Protein AF-A0A934AK91-F1 (afdb_monomer_lite)

Radius of gyration: 21.94 Å; chains: 1; bounding box: 60×37×59 Å

Structure (mmCIF, N/CA/C/O backbone):
data_AF-A0A934AK91-F1
#
_entry.id   AF-A0A934AK91-F1
#
loop_
_atom_site.group_PDB
_atom_site.id
_atom_site.type_symbol
_atom_site.label_atom_id
_atom_site.label_alt_id
_atom_site.label_comp_id
_atom_site.label_asym_id
_atom_site.label_entity_id
_atom_site.label_seq_id
_atom_site.pdbx_PDB_ins_code
_atom_site.Cartn_x
_atom_site.Cartn_y
_atom_site.Cartn_z
_atom_site.occupancy
_atom_site.B_iso_or_equiv
_atom_site.auth_seq_id
_atom_site.auth_comp_id
_atom_site.auth_asym_id
_atom_site.auth_atom_id
_atom_site.pdbx_PDB_model_num
ATOM 1 N N . MET A 1 1 ? -34.569 14.767 15.301 1.00 52.66 1 MET A N 1
ATOM 2 C CA . MET A 1 1 ? -34.018 13.511 14.739 1.00 52.66 1 MET A CA 1
ATOM 3 C C . MET A 1 1 ? -32.499 13.582 14.550 1.00 52.66 1 MET A C 1
ATOM 5 O O . MET A 1 1 ? -31.810 12.737 15.107 1.00 52.66 1 MET A O 1
ATOM 9 N N . LEU A 1 2 ? -31.955 14.615 13.887 1.00 58.97 2 LEU A N 1
ATOM 10 C CA . LEU A 1 2 ? -30.500 14.801 13.710 1.00 58.97 2 LEU A CA 1
ATOM 11 C C . LEU A 1 2 ? -29.712 14.948 15.034 1.00 58.97 2 LEU A C 1
ATOM 13 O O . LEU A 1 2 ? -28.610 14.424 15.155 1.00 58.97 2 LEU A O 1
ATOM 17 N N . SER A 1 3 ? -30.279 15.614 16.051 1.00 66.00 3 SER A N 1
ATOM 18 C CA . SER A 1 3 ? -29.624 15.768 17.364 1.00 66.00 3 SER A CA 1
ATOM 19 C C . SER A 1 3 ? -29.562 14.469 18.175 1.00 66.00 3 SER A C 1
ATOM 21 O O . SER A 1 3 ? -28.606 14.263 18.913 1.00 66.00 3 SER A O 1
ATOM 23 N N . VAL A 1 4 ? -30.543 13.574 18.005 1.00 69.38 4 VAL A N 1
ATOM 24 C CA . VAL A 1 4 ? -30.586 12.267 18.682 1.00 69.38 4 VAL A CA 1
ATOM 25 C C . VAL A 1 4 ? -29.489 11.359 18.133 1.00 69.38 4 VAL A C 1
ATOM 27 O O . VAL A 1 4 ? -28.722 10.812 18.910 1.00 69.38 4 VAL A O 1
ATOM 30 N N . HIS A 1 5 ? -29.333 11.293 16.807 1.00 74.56 5 HIS A N 1
ATOM 31 C CA . HIS A 1 5 ? -28.277 10.498 16.171 1.00 74.56 5 HIS A CA 1
ATOM 32 C C . HIS A 1 5 ? -26.877 11.027 16.512 1.00 74.56 5 HIS A C 1
ATOM 34 O O . HIS A 1 5 ? -25.992 10.241 16.830 1.00 74.56 5 HIS A O 1
ATOM 40 N N . LYS A 1 6 ? -26.684 12.355 16.543 1.00 77.62 6 LYS A N 1
ATOM 41 C CA . LYS A 1 6 ? -25.424 12.961 17.009 1.00 77.62 6 LYS A CA 1
ATOM 42 C C . LYS A 1 6 ? -25.107 12.603 18.462 1.00 77.62 6 LYS A C 1
ATOM 44 O O . LYS A 1 6 ? -23.959 12.311 18.768 1.00 77.62 6 LYS A O 1
ATOM 49 N N . LYS A 1 7 ? -26.113 12.603 19.344 1.00 83.81 7 LYS A N 1
ATOM 50 C CA . LYS A 1 7 ? -25.943 12.213 20.749 1.00 83.81 7 LYS A CA 1
ATOM 51 C C . LYS A 1 7 ? -25.606 10.727 20.885 1.00 83.81 7 LYS A C 1
ATOM 53 O O . LYS A 1 7 ? -24.720 10.390 21.658 1.00 83.81 7 LYS A O 1
ATOM 58 N N . THR A 1 8 ? -26.262 9.860 20.114 1.00 84.94 8 THR A N 1
ATOM 59 C CA . THR A 1 8 ? -25.948 8.424 20.082 1.00 84.94 8 THR A CA 1
ATOM 60 C C . THR A 1 8 ? -24.510 8.182 19.639 1.00 84.94 8 THR A C 1
ATOM 62 O O . THR A 1 8 ? -23.782 7.501 20.351 1.00 84.94 8 THR A O 1
ATOM 65 N N . LEU A 1 9 ? -24.083 8.789 18.526 1.00 85.75 9 LEU A N 1
ATOM 66 C CA . LEU A 1 9 ? -22.705 8.683 18.041 1.00 85.75 9 LEU A CA 1
ATOM 67 C C . LEU A 1 9 ? -21.708 9.179 19.092 1.00 85.75 9 LEU A C 1
ATOM 69 O O . LEU A 1 9 ? -20.766 8.470 19.425 1.00 85.75 9 LEU A O 1
ATOM 73 N N . HIS A 1 10 ? -21.973 10.341 19.690 1.00 87.62 10 HIS A N 1
ATOM 74 C CA . HIS A 1 10 ? -21.108 10.901 20.722 1.00 87.62 10 HIS A CA 1
ATOM 75 C C . HIS A 1 10 ? -20.976 9.979 21.944 1.00 87.62 10 HIS A C 1
ATOM 77 O O . HIS A 1 10 ? -19.878 9.815 22.472 1.00 87.62 10 HIS A O 1
ATOM 83 N N . ASN A 1 11 ? -22.072 9.343 22.369 1.00 89.31 11 ASN A N 1
ATOM 84 C CA . ASN A 1 11 ? -22.061 8.401 23.487 1.00 89.31 11 ASN A CA 1
ATOM 85 C C . ASN A 1 11 ? -21.200 7.167 23.188 1.00 89.31 11 ASN A C 1
ATOM 87 O O . ASN A 1 11 ? -20.444 6.743 24.060 1.00 89.31 11 ASN A O 1
ATOM 91 N N . ILE A 1 12 ? -21.264 6.639 21.961 1.00 90.94 12 ILE A N 1
ATOM 92 C CA . ILE A 1 12 ? -20.423 5.513 21.522 1.00 90.94 12 ILE A CA 1
ATOM 93 C C . ILE A 1 12 ? -19.007 5.945 21.113 1.00 90.94 12 ILE A C 1
ATOM 95 O O . ILE A 1 12 ? -18.260 5.139 20.581 1.00 90.94 12 ILE A O 1
ATOM 99 N N . GLY A 1 13 ? -18.620 7.205 21.330 1.00 89.88 13 GLY A N 1
ATOM 100 C CA . GLY A 1 13 ? -17.266 7.682 21.042 1.00 89.88 13 GLY A CA 1
ATOM 101 C C . GLY A 1 13 ? -16.977 8.002 19.575 1.00 89.88 13 GLY A C 1
ATOM 102 O O . GLY A 1 13 ? -15.805 8.061 19.193 1.00 89.88 13 GLY A O 1
ATOM 103 N N . LEU A 1 14 ? -18.017 8.253 18.772 1.00 90.50 14 LEU A N 1
ATOM 104 C CA . LEU A 1 14 ? -17.916 8.730 17.394 1.00 90.50 14 LEU A CA 1
ATOM 105 C C . LEU A 1 14 ? -18.464 10.156 17.225 1.00 90.50 14 LEU A C 1
ATOM 107 O O . LEU A 1 14 ? -19.436 10.573 17.859 1.00 90.50 14 LEU A O 1
ATOM 111 N N . SER A 1 15 ? -17.910 10.904 16.276 1.00 87.12 15 SER A N 1
ATOM 112 C CA . SER A 1 15 ? -18.512 12.147 15.787 1.00 87.12 15 SER A CA 1
ATOM 113 C C . SER A 1 15 ? -18.498 12.210 14.265 1.00 87.12 15 SER A C 1
ATOM 115 O O . SER A 1 15 ? -17.693 11.549 13.610 1.00 87.12 15 SER A O 1
ATOM 117 N N . LEU A 1 16 ? -19.426 12.990 13.703 1.00 83.12 16 LEU A N 1
ATOM 118 C CA . LEU A 1 16 ? -19.483 13.250 12.271 1.00 83.12 16 LEU A CA 1
ATOM 119 C C . LEU A 1 16 ? -19.243 14.723 11.991 1.00 83.12 16 LEU A C 1
ATOM 121 O O . LEU A 1 16 ? -19.909 15.584 12.575 1.00 83.12 16 LEU A O 1
ATOM 125 N N . GLU A 1 17 ? -18.366 14.992 11.035 1.00 75.81 17 GLU A N 1
ATOM 126 C CA . GLU A 1 17 ? -18.052 16.339 10.574 1.00 75.81 17 GLU A CA 1
ATOM 127 C C . GLU A 1 17 ? -18.210 16.416 9.055 1.00 75.81 17 GLU A C 1
ATOM 129 O O . GLU A 1 17 ? -17.768 15.508 8.347 1.00 75.81 17 GLU A O 1
ATOM 134 N N . PRO A 1 18 ? -18.840 17.474 8.520 1.00 67.44 18 PRO A N 1
ATOM 135 C CA . PRO A 1 18 ? -18.891 17.664 7.080 1.00 67.44 18 PRO A CA 1
ATOM 136 C C . PRO A 1 18 ? -17.475 17.883 6.543 1.00 67.44 18 PRO A C 1
ATOM 138 O O . PRO A 1 18 ? -16.697 18.638 7.131 1.00 67.44 18 PRO A O 1
ATOM 141 N N . VAL A 1 19 ? -17.160 17.267 5.402 1.00 62.44 19 VAL A N 1
ATOM 142 C CA . VAL A 1 19 ? -15.950 17.581 4.630 1.00 62.44 19 VAL A CA 1
ATOM 143 C C . VAL A 1 19 ? -16.040 19.052 4.197 1.00 62.44 19 VAL A C 1
ATOM 145 O O . VAL A 1 19 ? -16.744 19.398 3.250 1.00 62.44 19 VAL A O 1
ATOM 148 N N . SER A 1 20 ? -15.399 19.947 4.950 1.00 52.03 20 SER A N 1
ATOM 149 C CA . SER A 1 20 ? -15.341 21.387 4.683 1.00 52.03 20 SER A CA 1
ATOM 150 C C . SER A 1 20 ? -14.023 21.959 5.214 1.00 52.03 20 SER A C 1
ATOM 152 O O . SER A 1 20 ? -13.497 21.470 6.209 1.00 52.03 20 SER A O 1
ATOM 154 N N . GLY A 1 21 ? -13.471 22.974 4.540 1.00 46.19 21 GLY A N 1
ATOM 155 C CA . GLY A 1 21 ? -12.322 23.732 5.052 1.00 46.19 21 GLY A CA 1
ATOM 156 C C . GLY A 1 21 ? -10.978 22.989 5.074 1.00 46.19 21 GLY A C 1
ATOM 157 O O . GLY A 1 21 ? -10.281 23.038 6.078 1.00 46.19 21 GLY A O 1
ATOM 158 N N . GLY A 1 22 ? -10.592 22.324 3.979 1.00 47.97 22 GLY A N 1
ATOM 159 C CA . GLY A 1 22 ? -9.227 21.798 3.787 1.00 47.97 22 GLY A CA 1
ATOM 160 C C . GLY A 1 22 ? -9.026 20.313 4.108 1.00 47.97 22 GLY A C 1
ATOM 161 O O . GLY A 1 22 ? -8.058 19.730 3.630 1.00 47.97 22 GLY A O 1
ATOM 162 N N . ALA A 1 23 ? -9.951 19.668 4.822 1.00 48.56 23 ALA A N 1
ATOM 163 C CA . ALA A 1 23 ? -9.970 18.212 4.954 1.00 48.56 23 ALA A CA 1
ATOM 164 C C . ALA A 1 23 ? -10.617 17.580 3.713 1.00 48.56 23 ALA A C 1
ATOM 166 O O . ALA A 1 23 ? -11.682 18.023 3.283 1.00 48.56 23 ALA A O 1
ATOM 167 N N . THR A 1 24 ? -9.985 16.554 3.146 1.00 55.91 24 THR A N 1
ATOM 168 C CA . THR A 1 24 ? -10.468 15.848 1.952 1.00 55.91 24 THR A CA 1
ATOM 169 C C . THR A 1 24 ? -10.589 14.358 2.260 1.00 55.91 24 THR A C 1
ATOM 171 O O . THR A 1 24 ? -9.711 13.805 2.912 1.00 55.91 24 THR A O 1
ATOM 174 N N . LEU A 1 25 ? -11.646 13.687 1.797 1.00 55.09 25 LEU A N 1
ATOM 175 C CA . LEU A 1 25 ? -11.626 12.227 1.674 1.00 55.09 25 LEU A CA 1
ATOM 176 C C . LEU A 1 25 ? -10.992 11.901 0.326 1.00 55.09 25 LEU A C 1
ATOM 178 O O . LEU A 1 25 ? -11.489 12.324 -0.719 1.00 55.09 25 LEU A O 1
ATOM 182 N N . MET A 1 26 ? -9.847 11.229 0.361 1.00 56.62 26 MET A N 1
ATOM 183 C CA . MET A 1 26 ? -9.200 10.734 -0.848 1.00 56.62 26 MET A CA 1
ATOM 184 C C . MET A 1 26 ? -9.837 9.387 -1.190 1.00 56.62 26 MET A C 1
ATOM 186 O O . MET A 1 26 ? -9.742 8.454 -0.394 1.00 56.62 26 MET A O 1
ATOM 190 N N . SER A 1 27 ? -10.483 9.282 -2.354 1.00 56.44 27 SER A N 1
ATOM 191 C CA . SER A 1 27 ? -10.860 7.969 -2.893 1.00 56.44 27 SER A CA 1
ATOM 192 C C . SER A 1 27 ? -9.605 7.160 -3.245 1.00 56.44 27 SER A C 1
ATOM 194 O O . SER A 1 27 ? -8.525 7.733 -3.419 1.00 56.44 27 SER A O 1
ATOM 196 N N . GLU A 1 28 ? -9.743 5.845 -3.424 1.00 51.31 28 GLU A N 1
ATOM 197 C CA . GLU A 1 28 ? -8.655 4.976 -3.911 1.00 51.31 28 GLU A CA 1
ATOM 198 C C . GLU A 1 28 ? -8.043 5.472 -5.239 1.00 51.31 28 GLU A C 1
ATOM 200 O O . GLU A 1 28 ? -6.869 5.241 -5.508 1.00 51.31 28 GLU A O 1
ATOM 205 N N . ASN A 1 29 ? -8.795 6.262 -6.017 1.00 44.84 29 ASN A N 1
ATOM 206 C CA . ASN A 1 29 ? -8.367 6.852 -7.289 1.00 44.84 29 ASN A CA 1
ATOM 207 C C . ASN A 1 29 ? -7.858 8.305 -7.164 1.00 44.84 29 ASN A C 1
ATOM 209 O O . ASN A 1 29 ? -7.685 8.992 -8.170 1.00 44.84 29 ASN A O 1
ATOM 213 N N . GLY A 1 30 ? -7.647 8.811 -5.945 1.00 48.03 30 GLY A N 1
ATOM 214 C CA . GLY A 1 30 ? -7.063 10.135 -5.693 1.00 48.03 30 GLY A CA 1
ATOM 215 C C . GLY A 1 30 ? -7.999 11.330 -5.914 1.00 48.03 30 GLY A C 1
ATOM 216 O O . GLY A 1 30 ? -7.541 12.472 -5.900 1.00 48.03 30 GLY A O 1
ATOM 217 N N . SER A 1 31 ? -9.306 11.112 -6.102 1.00 50.06 31 SER A N 1
ATOM 218 C CA . SER A 1 31 ? -10.276 12.204 -6.257 1.00 50.06 31 SER A CA 1
ATOM 219 C C . SER A 1 31 ? -10.793 12.695 -4.902 1.00 50.06 31 SER A C 1
ATOM 221 O O . SER A 1 31 ? -11.245 11.891 -4.087 1.00 50.06 31 SER A O 1
ATOM 223 N N . ALA A 1 32 ? -10.798 14.013 -4.703 1.00 52.88 32 ALA A N 1
ATOM 224 C CA . ALA A 1 32 ? -11.438 14.686 -3.577 1.00 52.88 32 ALA A CA 1
ATOM 225 C C . ALA A 1 32 ? -12.971 14.658 -3.714 1.00 52.88 32 ALA A C 1
ATOM 227 O O . ALA A 1 32 ? -13.517 15.271 -4.632 1.00 52.88 32 ALA A O 1
ATOM 228 N N . THR A 1 33 ? -13.686 13.985 -2.813 1.00 53.38 33 THR A N 1
ATOM 229 C CA . THR A 1 33 ? -15.159 13.914 -2.848 1.00 53.38 33 THR A CA 1
ATOM 230 C C . THR A 1 33 ? -15.806 14.967 -1.940 1.00 53.38 33 THR A C 1
ATOM 232 O O . THR A 1 33 ? -15.797 14.861 -0.714 1.00 53.38 33 THR A O 1
ATOM 235 N N . GLN A 1 34 ? -16.412 15.999 -2.542 1.00 48.50 34 GLN A N 1
ATOM 236 C CA . GLN A 1 34 ? -17.292 16.937 -1.829 1.00 48.50 34 GLN A CA 1
ATOM 237 C C . GLN A 1 34 ? -18.634 16.263 -1.489 1.00 48.50 34 GLN A C 1
ATOM 239 O O . GLN A 1 34 ? -19.197 15.542 -2.309 1.00 48.50 34 GLN A O 1
ATOM 244 N N . GLY A 1 35 ? -19.164 16.515 -0.285 1.00 51.88 35 GLY A N 1
ATOM 245 C CA . GLY A 1 35 ? -20.482 16.025 0.155 1.00 51.88 35 GLY A CA 1
ATOM 246 C C . GLY A 1 35 ? -20.477 14.760 1.026 1.00 51.88 35 GLY A C 1
ATOM 247 O O . GLY A 1 35 ? -21.545 14.307 1.434 1.00 51.88 35 GLY A O 1
ATOM 248 N N . GLN A 1 36 ? -19.307 14.205 1.349 1.00 63.50 36 GLN A N 1
ATOM 249 C CA . GLN A 1 36 ? -19.174 13.103 2.307 1.00 63.50 36 GLN A CA 1
ATOM 250 C C . GLN A 1 36 ? -18.990 13.608 3.753 1.00 63.50 36 GLN A C 1
ATOM 252 O O . GLN A 1 36 ? -18.659 14.772 3.994 1.00 63.50 36 GLN A O 1
ATOM 257 N N . MET A 1 37 ? -19.247 12.729 4.727 1.00 71.00 37 MET A N 1
ATOM 258 C CA . MET A 1 37 ? -19.067 12.988 6.160 1.00 71.00 37 MET A CA 1
ATOM 259 C C . MET A 1 37 ? -17.793 12.292 6.637 1.00 71.00 37 MET A C 1
ATOM 261 O O . MET A 1 37 ? -17.589 11.113 6.356 1.00 71.00 37 MET A O 1
ATOM 265 N N . MET A 1 38 ? -16.960 13.005 7.385 1.00 76.69 38 MET A N 1
ATOM 266 C CA . MET A 1 38 ? -15.839 12.422 8.117 1.00 76.69 38 MET A CA 1
ATOM 267 C C . MET A 1 38 ? -16.366 11.775 9.395 1.00 76.69 38 MET A C 1
ATOM 269 O O . MET A 1 38 ? -17.277 12.312 10.029 1.00 76.69 38 MET A O 1
ATOM 273 N N . ILE A 1 39 ? -15.787 10.637 9.762 1.00 84.25 39 ILE A N 1
ATOM 274 C CA . ILE A 1 39 ? -16.027 9.950 11.033 1.00 84.25 39 ILE A CA 1
ATOM 275 C C . ILE A 1 39 ? -14.793 10.145 11.905 1.00 84.25 39 ILE A C 1
ATOM 277 O O . ILE A 1 39 ? -13.712 9.697 11.530 1.00 84.25 39 ILE A O 1
ATOM 281 N N . ASN A 1 40 ? -14.956 10.765 13.071 1.00 83.56 40 ASN A N 1
ATOM 282 C CA . ASN A 1 40 ? -13.894 10.863 14.067 1.00 83.56 40 ASN A CA 1
ATOM 283 C C . ASN A 1 40 ? -14.177 9.929 15.237 1.00 83.56 40 ASN A C 1
ATOM 285 O O . ASN A 1 40 ? -15.321 9.814 15.675 1.00 83.56 40 ASN A O 1
ATOM 289 N N . ILE A 1 41 ? -13.120 9.356 15.805 1.00 87.19 41 ILE A N 1
ATOM 290 C CA . ILE A 1 41 ? -13.182 8.680 17.100 1.00 87.19 41 ILE A CA 1
ATOM 291 C C . ILE A 1 41 ? -12.823 9.715 18.168 1.00 87.19 41 ILE A C 1
ATOM 293 O O . ILE A 1 41 ? -11.648 9.989 18.412 1.00 87.19 41 ILE A O 1
ATOM 297 N N . ASN A 1 42 ? -13.836 10.336 18.774 1.00 86.31 42 ASN A N 1
ATOM 298 C CA . ASN A 1 42 ? -13.643 11.378 19.788 1.00 86.31 42 ASN A CA 1
ATOM 299 C C . ASN A 1 42 ? -13.474 10.806 21.206 1.00 86.31 42 ASN A C 1
ATOM 301 O O . ASN A 1 42 ? -12.990 11.513 22.087 1.00 86.31 42 ASN A O 1
ATOM 305 N N . ASN A 1 43 ? -13.856 9.543 21.432 1.00 88.88 43 ASN A N 1
ATOM 306 C CA . ASN A 1 43 ? -13.547 8.804 22.655 1.00 88.88 43 ASN A CA 1
ATOM 307 C C . ASN A 1 43 ? -13.286 7.323 22.330 1.00 88.88 43 ASN A C 1
ATOM 309 O O . ASN A 1 43 ? -14.209 6.552 22.068 1.00 88.88 43 ASN A O 1
ATOM 313 N N . LYS A 1 44 ? -12.008 6.932 22.360 1.00 89.38 44 LYS A N 1
ATOM 314 C CA . LYS A 1 44 ? -11.545 5.586 21.987 1.00 89.38 44 LYS A CA 1
ATOM 315 C C . LYS A 1 44 ? -12.028 4.511 22.951 1.00 89.38 44 LYS A C 1
ATOM 317 O O . LYS A 1 44 ? -12.370 3.422 22.500 1.00 89.38 44 LYS A O 1
ATOM 322 N N . ASP A 1 45 ? -12.096 4.813 24.245 1.00 91.25 45 ASP A N 1
ATOM 323 C CA . ASP A 1 45 ? -12.537 3.852 25.257 1.00 91.25 45 ASP A CA 1
ATOM 324 C C . ASP A 1 45 ? -14.029 3.552 25.108 1.00 91.25 45 ASP A C 1
ATOM 326 O O . ASP A 1 45 ? -14.426 2.386 25.122 1.00 91.25 45 ASP A O 1
ATOM 330 N N . ASN A 1 46 ? -14.847 4.581 24.865 1.00 93.69 46 ASN A N 1
ATOM 331 C CA . ASN A 1 46 ? -16.274 4.396 24.598 1.00 93.69 46 ASN A CA 1
ATOM 332 C C . ASN A 1 46 ? -16.504 3.591 23.317 1.00 93.69 46 ASN A C 1
ATOM 334 O O . ASN A 1 46 ? -17.331 2.682 23.317 1.00 93.69 46 ASN A O 1
ATOM 338 N N . PHE A 1 47 ? -15.768 3.895 22.243 1.00 94.12 47 PHE A N 1
ATOM 339 C CA . PHE A 1 47 ? -15.943 3.179 20.982 1.00 94.12 47 PHE A CA 1
ATOM 340 C C . PHE A 1 47 ? -15.469 1.729 21.069 1.00 94.12 47 PHE A C 1
ATOM 342 O O . PHE A 1 47 ? -16.163 0.826 20.612 1.00 94.12 47 PHE A O 1
ATOM 349 N N . THR A 1 48 ? -14.341 1.484 21.736 1.00 93.94 48 THR A N 1
ATOM 350 C CA . THR A 1 48 ? -13.857 0.123 22.001 1.00 93.94 48 THR A CA 1
ATOM 351 C C . THR A 1 48 ? -14.853 -0.660 22.859 1.00 93.94 48 THR A C 1
ATOM 353 O O . THR A 1 48 ? -15.145 -1.808 22.546 1.00 93.94 48 THR A O 1
ATOM 356 N N . SER A 1 49 ? -15.414 -0.040 23.903 1.00 94.06 49 SER A N 1
ATOM 357 C CA . SER A 1 49 ? -16.421 -0.678 24.767 1.00 94.06 49 SER A CA 1
ATOM 358 C C . SER A 1 49 ? -17.701 -1.003 23.999 1.00 94.06 49 SER A C 1
ATOM 360 O O . SER A 1 49 ? -18.246 -2.091 24.130 1.00 94.06 49 SER A O 1
ATOM 362 N N . PHE A 1 50 ? -18.147 -0.092 23.131 1.00 93.56 50 PHE A N 1
ATOM 363 C CA . PHE A 1 50 ? -19.268 -0.361 22.238 1.00 93.56 50 PHE A CA 1
ATOM 364 C C . PHE A 1 50 ? -18.994 -1.574 21.340 1.00 93.56 50 PHE A C 1
ATOM 366 O O . PHE A 1 50 ? -19.849 -2.446 21.232 1.00 93.56 50 PHE A O 1
ATOM 373 N N . LEU A 1 51 ? -17.811 -1.660 20.721 1.00 93.75 51 LEU A N 1
ATOM 374 C CA . LEU A 1 51 ? -17.459 -2.802 19.874 1.00 93.75 51 LEU A CA 1
ATOM 375 C C . LEU A 1 51 ? -17.360 -4.112 20.671 1.00 93.75 51 LEU A C 1
ATOM 377 O O . LEU A 1 51 ? -17.769 -5.153 20.160 1.00 93.75 51 LEU A O 1
ATOM 381 N N . SER A 1 52 ? -16.854 -4.078 21.907 1.00 93.94 52 SER A N 1
ATOM 382 C CA . SER A 1 52 ? -16.694 -5.276 22.742 1.00 93.94 52 SER A CA 1
ATOM 383 C C . SER A 1 52 ? -18.023 -5.843 23.250 1.00 93.94 52 SER A C 1
ATOM 385 O O . SER A 1 52 ? -18.147 -7.057 23.408 1.00 93.94 52 SER A O 1
ATOM 387 N N . GLU A 1 53 ? -19.036 -4.993 23.433 1.00 93.44 53 GLU A N 1
ATOM 388 C CA . GLU A 1 53 ? -20.403 -5.400 23.781 1.00 93.44 53 GLU A CA 1
ATOM 389 C C . GLU A 1 53 ? -21.141 -6.094 22.623 1.00 93.44 53 GLU A C 1
ATOM 391 O O . GLU A 1 53 ? -22.146 -6.771 22.852 1.00 93.44 53 GLU A O 1
ATOM 396 N N . LEU A 1 54 ? -20.655 -5.962 21.382 1.00 91.44 54 LEU A N 1
ATOM 397 C CA . LEU A 1 54 ? -21.263 -6.627 20.235 1.00 91.44 54 LEU A CA 1
ATOM 398 C C . LEU A 1 54 ? -20.886 -8.114 20.179 1.00 91.44 54 LEU A C 1
ATOM 400 O O . LEU A 1 54 ? -19.711 -8.504 20.195 1.00 91.44 54 LEU A O 1
ATOM 404 N N . ASP A 1 55 ? -21.908 -8.949 20.025 1.00 88.81 55 ASP A N 1
ATOM 405 C CA . ASP A 1 55 ? -21.772 -10.368 19.709 1.00 88.81 55 ASP A CA 1
ATOM 406 C C . ASP A 1 55 ? -21.686 -10.554 18.179 1.00 88.81 55 ASP A C 1
ATOM 408 O O . ASP A 1 55 ? -22.590 -10.093 17.469 1.00 88.81 55 ASP A O 1
ATOM 412 N N . PRO A 1 56 ? -20.653 -11.244 17.646 1.00 85.75 56 PRO A N 1
ATOM 413 C CA . PRO A 1 56 ? -20.536 -11.542 16.218 1.00 85.75 56 PRO A CA 1
ATOM 414 C C . PRO A 1 56 ? -21.814 -12.121 15.593 1.00 85.75 56 PRO A C 1
ATOM 416 O O . PRO A 1 56 ? -22.175 -11.746 14.477 1.00 85.75 56 PRO A O 1
ATOM 419 N N . ALA A 1 57 ? -22.538 -12.986 16.315 1.00 82.38 57 ALA A N 1
ATOM 420 C CA . ALA A 1 57 ? -23.771 -13.597 15.813 1.00 82.38 57 ALA A CA 1
ATOM 421 C C . ALA A 1 57 ? -24.922 -12.584 15.685 1.00 82.38 57 ALA A C 1
ATOM 423 O O . ALA A 1 57 ? -25.771 -12.697 14.798 1.00 82.38 57 ALA A O 1
ATOM 424 N N . GLN A 1 58 ? -24.948 -11.572 16.556 1.00 77.94 58 GLN A N 1
ATOM 425 C CA . GLN A 1 58 ? -25.995 -10.554 16.555 1.00 77.94 58 GLN A CA 1
ATOM 426 C C . GLN A 1 58 ? -25.799 -9.552 15.424 1.00 77.94 58 GLN A C 1
ATOM 428 O O . GLN A 1 58 ? -26.787 -9.184 14.792 1.00 77.94 58 GLN A O 1
ATOM 433 N N . ILE A 1 59 ? -24.555 -9.165 15.125 1.00 81.75 59 ILE A N 1
ATOM 434 C CA . ILE A 1 59 ? -24.228 -8.151 14.108 1.00 81.75 59 ILE A CA 1
ATOM 435 C C . ILE A 1 59 ? -24.810 -8.498 12.730 1.00 81.75 59 ILE A C 1
ATOM 437 O O . ILE A 1 59 ? -25.336 -7.609 12.051 1.00 81.75 59 ILE A O 1
ATOM 441 N N . GLU A 1 60 ? -24.743 -9.771 12.337 1.00 75.81 60 GLU A N 1
ATOM 442 C CA . GLU A 1 60 ? -25.318 -10.262 11.077 1.00 75.81 60 GLU A CA 1
ATOM 443 C C . GLU A 1 60 ? -26.849 -10.154 11.076 1.00 75.81 60 GLU A C 1
ATOM 445 O O . GLU A 1 60 ? -27.453 -9.687 10.113 1.00 75.81 60 GLU A O 1
ATOM 450 N N . SER A 1 61 ? -27.493 -10.511 12.191 1.00 69.25 61 SER A N 1
ATOM 451 C CA . SER A 1 61 ? -28.958 -10.544 12.295 1.00 69.25 61 SER A CA 1
ATOM 452 C C . SER A 1 61 ? -29.623 -9.162 12.269 1.00 69.25 61 SER A C 1
ATOM 454 O O . SER A 1 61 ? -30.743 -9.020 11.780 1.00 69.25 61 SER A O 1
ATOM 456 N N . ILE A 1 62 ? -28.932 -8.136 12.772 1.00 74.31 62 ILE A N 1
ATOM 457 C CA . ILE A 1 62 ? -29.445 -6.760 12.892 1.00 74.31 62 ILE A CA 1
ATOM 458 C C . ILE A 1 62 ? -28.977 -5.840 11.756 1.00 74.31 62 ILE A C 1
ATOM 460 O O . ILE A 1 62 ? -29.292 -4.650 11.762 1.00 74.31 62 ILE A O 1
ATOM 464 N N . GLY A 1 63 ? -28.213 -6.365 10.790 1.00 75.00 63 GLY A N 1
ATOM 465 C CA . GLY A 1 63 ? -27.730 -5.602 9.636 1.00 75.00 63 GLY A CA 1
ATOM 466 C C . GLY A 1 63 ? -26.735 -4.488 9.985 1.00 75.00 63 GLY A C 1
ATOM 467 O O . GLY A 1 63 ? -26.583 -3.538 9.217 1.00 75.00 63 GLY A O 1
ATOM 468 N N . LEU A 1 64 ? -26.057 -4.570 11.138 1.00 83.44 64 LEU A N 1
ATOM 469 C CA . LEU A 1 64 ? -25.056 -3.574 11.545 1.00 83.44 64 LEU A CA 1
ATOM 470 C C . LEU A 1 64 ? -23.705 -3.771 10.852 1.00 83.44 64 LEU A C 1
ATOM 472 O O . LEU A 1 64 ? -22.950 -2.805 10.742 1.00 83.44 64 LEU A O 1
ATOM 476 N N . LYS A 1 65 ? -23.421 -4.983 10.356 1.00 85.44 65 LYS A N 1
ATOM 477 C CA . LYS A 1 65 ? -22.132 -5.360 9.758 1.00 85.44 65 LYS A CA 1
ATOM 478 C C . LYS A 1 65 ? -21.632 -4.346 8.734 1.00 85.44 65 LYS A C 1
ATOM 480 O O . LYS A 1 65 ? -20.622 -3.695 8.965 1.00 85.44 65 LYS A O 1
ATOM 485 N N . GLY A 1 66 ? -22.407 -4.112 7.675 1.00 84.62 66 GLY A N 1
ATOM 486 C CA . GLY A 1 66 ? -21.994 -3.217 6.593 1.00 84.62 66 GLY A CA 1
ATOM 487 C C . GLY A 1 66 ? -21.836 -1.748 7.007 1.00 84.62 66 GLY A C 1
ATOM 488 O O . GLY A 1 66 ? -21.169 -0.988 6.312 1.00 84.62 66 GLY A O 1
ATOM 489 N N . ASN A 1 67 ? -22.432 -1.314 8.124 1.00 85.50 67 ASN A N 1
ATOM 490 C CA . ASN A 1 67 ? -22.203 0.034 8.654 1.00 85.50 67 ASN A CA 1
ATOM 491 C C . ASN A 1 67 ? -20.917 0.104 9.481 1.00 85.50 67 ASN A C 1
ATOM 493 O O . ASN A 1 67 ? -20.206 1.103 9.402 1.00 85.50 67 ASN A O 1
ATOM 497 N N . LEU A 1 68 ? -20.618 -0.946 10.249 1.00 90.12 68 LEU A N 1
ATOM 498 C CA . LEU A 1 68 ? -19.376 -1.057 11.011 1.00 90.12 68 LEU A CA 1
ATOM 499 C C . LEU A 1 68 ? -18.174 -1.186 10.074 1.00 90.12 68 LEU A C 1
ATOM 501 O O . LEU A 1 68 ? -17.201 -0.466 10.253 1.00 90.12 68 LEU A O 1
ATOM 505 N N . GLU A 1 69 ? -18.271 -2.001 9.023 1.00 91.19 69 GLU A N 1
ATOM 506 C CA . GLU A 1 69 ? -17.200 -2.199 8.032 1.00 91.19 69 GLU A CA 1
ATOM 507 C C . GLU A 1 69 ? -16.821 -0.910 7.279 1.00 91.19 69 GLU A C 1
ATOM 509 O O . GLU A 1 69 ? -15.670 -0.744 6.885 1.00 91.19 69 GLU A O 1
ATOM 514 N N . LYS A 1 70 ? -17.745 0.051 7.147 1.00 88.12 70 LYS A N 1
ATOM 515 C CA . LYS A 1 70 ? -17.471 1.361 6.525 1.00 88.12 70 LYS A CA 1
ATOM 516 C C . LYS A 1 70 ? -16.636 2.295 7.393 1.00 88.12 70 LYS A C 1
ATOM 518 O O . LYS A 1 70 ? -16.016 3.221 6.876 1.00 88.12 70 LYS A O 1
ATOM 523 N N . ILE A 1 71 ? -16.642 2.112 8.712 1.00 90.44 71 ILE A N 1
ATOM 524 C CA . ILE A 1 71 ? -15.887 2.976 9.623 1.00 90.44 71 ILE A CA 1
ATOM 525 C C . ILE A 1 71 ? -14.374 2.881 9.354 1.00 90.44 71 ILE A C 1
ATOM 527 O O . ILE A 1 71 ? -13.780 3.932 9.106 1.00 90.44 71 ILE A O 1
ATOM 531 N N . PRO A 1 72 ? -13.724 1.696 9.354 1.00 90.50 72 PRO A N 1
ATOM 532 C CA . PRO A 1 72 ? -12.293 1.596 9.063 1.00 90.50 72 PRO A CA 1
ATOM 533 C C . PRO A 1 72 ? -11.943 2.041 7.636 1.00 90.50 72 PRO A C 1
ATOM 535 O O . PRO A 1 72 ? -10.890 2.649 7.439 1.00 90.50 72 PRO A O 1
ATOM 538 N N . GLU A 1 73 ? -12.831 1.836 6.659 1.00 87.38 73 GLU A N 1
ATOM 539 C CA . GLU A 1 73 ? -12.666 2.362 5.296 1.00 87.38 73 GLU A CA 1
ATOM 540 C C . GLU A 1 73 ? -12.578 3.900 5.299 1.00 87.38 73 GLU A C 1
ATOM 542 O O . GLU A 1 73 ? -11.603 4.486 4.822 1.00 87.38 73 GLU A O 1
ATOM 547 N N . ILE A 1 74 ? -13.557 4.566 5.918 1.00 85.38 74 ILE A N 1
ATOM 548 C CA . ILE A 1 74 ? -13.609 6.030 6.018 1.00 85.38 74 ILE A CA 1
ATOM 549 C C . ILE A 1 74 ? -12.427 6.574 6.833 1.00 85.38 74 ILE A C 1
ATOM 551 O O . ILE A 1 74 ? -11.877 7.622 6.493 1.00 85.38 74 ILE A O 1
ATOM 555 N N . LEU A 1 75 ? -12.004 5.885 7.897 1.00 86.75 75 LEU A N 1
ATOM 556 C CA . LEU A 1 75 ? -10.816 6.269 8.667 1.00 86.75 75 LEU A CA 1
ATOM 557 C C . LEU A 1 75 ? -9.537 6.155 7.825 1.00 86.75 75 LEU A C 1
ATOM 559 O O . LEU A 1 75 ? -8.703 7.058 7.865 1.00 86.75 75 LEU A O 1
ATOM 563 N N . SER A 1 76 ? -9.410 5.108 7.006 1.00 87.06 76 SER A N 1
ATOM 564 C CA . SER A 1 76 ? -8.276 4.932 6.087 1.00 87.06 76 SER A CA 1
ATOM 565 C C . SER A 1 76 ? -8.198 6.063 5.060 1.00 87.0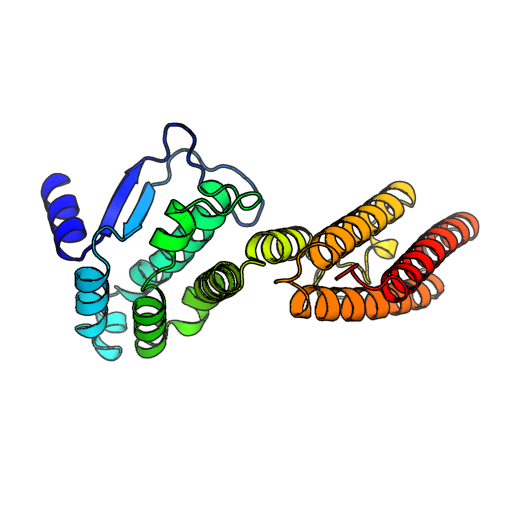6 76 SER A C 1
ATOM 567 O O . SER A 1 76 ? -7.138 6.654 4.858 1.00 87.06 76 SER A O 1
ATOM 569 N N . GLN A 1 77 ? -9.335 6.432 4.464 1.00 81.62 77 GLN A N 1
ATOM 570 C CA . GLN A 1 77 ? -9.421 7.552 3.518 1.00 81.62 77 GLN A CA 1
ATOM 571 C C . GLN A 1 77 ? -9.091 8.900 4.177 1.00 81.62 77 GLN A C 1
ATOM 573 O O . GLN A 1 77 ? -8.469 9.765 3.556 1.00 81.62 77 GLN A O 1
ATOM 578 N N . GLN A 1 78 ? -9.478 9.088 5.444 1.00 78.81 78 GLN A N 1
ATOM 579 C CA . GLN A 1 78 ? -9.151 10.297 6.202 1.00 78.81 78 GLN A CA 1
ATOM 580 C C . GLN A 1 78 ? -7.662 10.414 6.511 1.00 78.81 78 GLN A C 1
ATOM 582 O O . GLN A 1 78 ? -7.137 11.523 6.420 1.00 78.81 78 GLN A O 1
ATOM 587 N N . ILE A 1 79 ? -6.972 9.309 6.825 1.00 79.06 79 ILE A N 1
ATOM 588 C CA . ILE A 1 79 ? -5.517 9.331 7.051 1.00 79.06 79 ILE A CA 1
ATOM 589 C C . ILE A 1 79 ? -4.806 9.953 5.842 1.00 79.06 79 ILE A C 1
ATOM 591 O O . ILE A 1 79 ? -3.951 10.823 5.997 1.00 79.06 79 ILE A O 1
ATOM 595 N N . LEU A 1 80 ? -5.221 9.554 4.637 1.00 72.88 80 LEU A N 1
ATOM 596 C CA . LEU A 1 80 ? -4.638 10.002 3.373 1.00 72.88 80 LEU A CA 1
ATOM 597 C C . LEU A 1 80 ? -4.910 11.468 3.021 1.00 72.88 80 LEU A C 1
ATOM 599 O O . LEU A 1 80 ? -4.161 12.042 2.230 1.00 72.88 80 LEU A O 1
ATOM 603 N N . GLY A 1 81 ? -6.009 12.037 3.517 1.00 67.00 81 GLY A N 1
ATOM 604 C CA . GLY A 1 81 ? -6.482 13.361 3.110 1.00 67.00 81 GLY A CA 1
ATOM 605 C C . GLY A 1 81 ? -6.477 14.430 4.203 1.00 67.00 81 GLY A C 1
ATOM 606 O O . GLY A 1 81 ? -6.720 15.596 3.891 1.00 67.00 81 GLY A O 1
ATOM 607 N N . ARG A 1 82 ? -6.200 14.067 5.464 1.00 65.88 82 ARG A N 1
ATOM 608 C CA . ARG A 1 82 ? -6.092 15.010 6.592 1.00 65.88 82 ARG A CA 1
ATOM 609 C C . ARG A 1 82 ? -4.667 15.255 7.070 1.00 65.88 82 ARG A C 1
ATOM 611 O O . ARG A 1 82 ? -4.392 16.358 7.526 1.00 65.88 82 ARG A O 1
ATOM 618 N N . TYR A 1 83 ? -3.778 14.267 6.993 1.00 65.12 83 TYR A N 1
ATOM 619 C CA . TYR A 1 83 ? -2.446 14.391 7.584 1.00 65.12 83 TYR A CA 1
ATOM 620 C C . TYR A 1 83 ? -1.381 14.658 6.530 1.00 65.12 83 TYR A C 1
ATOM 622 O O . TYR A 1 83 ? -1.317 13.997 5.491 1.00 65.12 83 TYR A O 1
ATOM 630 N N . ASN A 1 84 ? -0.492 15.606 6.827 1.00 64.62 84 ASN A N 1
ATOM 631 C CA . ASN A 1 84 ? 0.735 15.752 6.068 1.00 64.62 84 ASN A CA 1
ATOM 632 C C . ASN A 1 84 ? 1.674 14.589 6.409 1.00 64.62 84 ASN A C 1
ATOM 634 O O . ASN A 1 84 ? 2.337 14.587 7.441 1.00 64.62 84 ASN A O 1
ATOM 638 N N . LEU A 1 85 ? 1.761 13.599 5.523 1.00 68.50 85 LEU A N 1
ATOM 639 C CA . LEU A 1 85 ? 2.630 12.440 5.734 1.00 68.50 85 LEU A CA 1
ATOM 640 C C . LEU A 1 85 ? 4.131 12.799 5.671 1.00 68.50 85 LEU A C 1
ATOM 642 O O . LEU A 1 85 ? 4.966 11.991 6.059 1.00 68.50 85 LEU A O 1
ATOM 646 N N . VAL A 1 86 ? 4.505 14.001 5.205 1.00 59.84 86 VAL A N 1
ATOM 647 C CA . VAL A 1 86 ? 5.907 14.464 5.132 1.00 59.84 86 VAL A CA 1
ATOM 648 C C . VAL A 1 86 ? 6.464 14.848 6.501 1.00 59.84 86 VAL A C 1
ATOM 650 O O . VAL A 1 86 ? 7.645 14.618 6.758 1.00 59.84 86 VAL A O 1
ATOM 653 N N . VAL A 1 87 ? 5.627 15.403 7.377 1.00 57.81 87 VAL A N 1
ATOM 654 C CA . VAL A 1 87 ? 5.987 15.774 8.748 1.00 57.81 87 VAL A CA 1
ATOM 655 C C . VAL A 1 87 ? 4.926 15.162 9.654 1.00 57.81 87 VAL A C 1
ATOM 657 O O . VAL A 1 87 ? 3.819 15.690 9.684 1.00 57.81 87 VAL A O 1
ATOM 660 N N . PRO A 1 88 ? 5.217 14.061 10.373 1.00 56.50 88 PRO A N 1
ATOM 661 C CA . PRO A 1 88 ? 4.249 13.464 11.279 1.00 56.50 88 PRO A CA 1
ATOM 662 C C . PRO A 1 88 ? 3.903 14.480 12.365 1.00 56.50 88 PRO A C 1
ATOM 664 O O . PRO A 1 88 ? 4.684 14.730 13.283 1.00 56.50 88 PRO A O 1
ATOM 667 N N . GLU A 1 89 ? 2.748 15.118 12.229 1.00 63.03 89 GLU A N 1
ATOM 668 C CA . GLU A 1 89 ? 2.257 16.042 13.236 1.00 63.03 89 GLU A CA 1
ATOM 669 C C . GLU A 1 89 ? 1.921 15.250 14.501 1.00 63.03 89 GLU A C 1
ATOM 671 O O . GLU A 1 89 ? 1.484 14.098 14.439 1.00 63.03 89 GLU A O 1
ATOM 676 N N . GLN A 1 90 ? 2.078 15.872 15.668 1.00 65.12 90 GLN A N 1
ATOM 677 C CA . GLN A 1 90 ? 1.687 15.272 16.945 1.00 65.12 90 GLN A CA 1
ATOM 678 C C . GLN A 1 90 ? 0.231 14.761 16.917 1.00 65.12 90 GLN A C 1
ATOM 680 O O . GLN A 1 90 ? -0.074 13.723 17.495 1.00 65.12 90 GLN A O 1
ATOM 685 N N . GLN A 1 91 ? -0.627 15.415 16.130 1.00 64.94 91 GLN A N 1
ATOM 686 C CA . GLN A 1 91 ? -2.010 15.016 15.869 1.00 64.94 91 GLN A CA 1
ATOM 687 C C . GLN A 1 91 ? -2.148 13.646 15.179 1.00 64.94 91 GLN A C 1
ATOM 689 O O . GLN A 1 91 ? -3.102 12.922 15.457 1.00 64.94 91 GLN A O 1
ATOM 694 N N . ALA A 1 92 ? -1.214 13.259 14.302 1.00 67.25 92 ALA A N 1
ATOM 695 C CA . ALA A 1 92 ? -1.223 11.943 13.661 1.00 67.25 92 ALA A CA 1
ATOM 696 C C . ALA A 1 92 ? -0.856 10.840 14.669 1.00 67.25 92 ALA A C 1
ATOM 698 O O . ALA A 1 92 ? -1.519 9.808 14.732 1.00 67.25 92 ALA A O 1
ATOM 699 N N . LEU A 1 93 ? 0.145 11.082 15.523 1.00 68.38 93 LEU A N 1
ATOM 700 C CA . LEU A 1 93 ? 0.516 10.154 16.602 1.00 68.38 93 LEU A CA 1
ATOM 701 C C . LEU A 1 93 ? -0.608 10.010 17.640 1.00 68.38 93 LEU A C 1
ATOM 703 O O . LEU A 1 93 ? -0.929 8.899 18.065 1.00 68.38 93 LEU A O 1
ATOM 707 N N . GLU A 1 94 ? -1.248 11.120 18.011 1.00 72.12 94 GLU A N 1
ATOM 708 C CA . GLU A 1 94 ? -2.423 11.121 18.886 1.00 72.12 94 GLU A CA 1
ATOM 709 C C . GLU A 1 94 ? -3.604 10.387 18.256 1.00 72.12 94 GLU A C 1
ATOM 711 O O . GLU A 1 94 ? -4.325 9.687 18.966 1.00 72.12 94 GLU A O 1
ATOM 716 N N . PHE A 1 95 ? -3.799 10.491 16.940 1.00 75.25 95 PHE A N 1
ATOM 717 C CA . PHE A 1 95 ? -4.808 9.712 16.230 1.00 75.25 95 PHE A CA 1
ATOM 718 C C . PHE A 1 95 ? -4.522 8.211 16.337 1.00 75.25 95 PHE A C 1
ATOM 720 O O . PHE A 1 95 ? -5.394 7.468 16.790 1.00 75.25 95 PHE A O 1
ATOM 727 N N . PHE A 1 96 ? -3.300 7.772 16.025 1.00 74.81 96 PHE A N 1
ATOM 728 C CA . PHE A 1 96 ? -2.933 6.352 16.059 1.00 74.81 96 PHE A CA 1
ATOM 729 C C . PHE A 1 96 ? -2.952 5.745 17.471 1.00 74.81 96 PHE A C 1
ATOM 731 O O . PHE A 1 96 ? -3.303 4.576 17.628 1.00 74.81 96 PHE A O 1
ATOM 738 N N . GLY A 1 97 ? -2.653 6.515 18.523 1.00 74.62 97 GLY A N 1
ATOM 739 C CA . GLY A 1 97 ? -2.603 5.988 19.891 1.00 74.62 97 GLY A CA 1
ATOM 740 C C . GLY A 1 97 ? -3.893 5.268 20.312 1.00 74.62 97 GLY A C 1
ATOM 741 O O . GLY A 1 97 ? -4.954 5.875 20.360 1.00 74.62 97 GLY A O 1
ATOM 742 N N . GLY A 1 98 ? -3.835 3.978 20.644 1.00 73.25 98 GLY A N 1
ATOM 743 C CA . GLY A 1 98 ? -5.008 3.209 21.091 1.00 73.25 98 GLY A CA 1
ATOM 744 C C . GLY A 1 98 ? -5.903 2.644 19.979 1.00 73.25 98 GLY A C 1
ATOM 745 O O . GLY A 1 98 ? -6.926 2.039 20.297 1.00 73.25 98 GLY A O 1
ATOM 746 N N . MET A 1 99 ? -5.520 2.777 18.702 1.00 87.94 99 MET A N 1
ATOM 747 C CA . MET A 1 99 ? -6.234 2.133 17.587 1.00 87.94 99 MET A CA 1
ATOM 748 C C . MET A 1 99 ? -6.087 0.606 17.580 1.00 87.94 99 MET A C 1
ATOM 750 O O . MET A 1 99 ? -6.984 -0.075 17.095 1.00 87.94 99 MET A O 1
ATOM 754 N N . GLU A 1 100 ? -5.030 0.055 18.188 1.00 90.56 100 GLU A N 1
ATOM 755 C CA . GLU A 1 100 ? -4.809 -1.399 18.302 1.00 90.56 100 GLU A CA 1
ATOM 756 C C . GLU A 1 100 ? -6.007 -2.133 18.907 1.00 90.56 100 GLU A C 1
ATOM 758 O O . GLU A 1 100 ? -6.416 -3.179 18.408 1.00 90.56 100 GLU A O 1
ATOM 763 N N . LYS A 1 101 ? -6.608 -1.566 19.961 1.00 92.38 101 LYS A N 1
ATOM 764 C CA . LYS A 1 101 ? -7.776 -2.166 20.617 1.00 92.38 101 LYS A CA 1
ATOM 765 C C . LYS A 1 101 ? -8.987 -2.176 19.689 1.00 92.38 101 LYS A C 1
ATOM 767 O O . LYS A 1 101 ? -9.678 -3.180 19.600 1.00 92.38 101 LYS A O 1
ATOM 772 N N . ILE A 1 102 ? -9.206 -1.083 18.961 1.00 93.56 102 ILE A N 1
ATOM 773 C CA . ILE A 1 102 ? -10.300 -0.971 17.993 1.00 93.56 102 ILE A CA 1
ATOM 774 C C . ILE A 1 102 ? -10.103 -1.994 16.868 1.00 93.56 102 ILE A C 1
ATOM 776 O O . ILE A 1 102 ? -11.032 -2.731 16.548 1.00 93.56 102 ILE A O 1
ATOM 780 N N . ILE A 1 103 ? -8.889 -2.100 16.317 1.00 94.81 103 ILE A N 1
ATOM 781 C CA . ILE A 1 103 ? -8.539 -3.091 15.286 1.00 94.81 103 ILE A CA 1
ATOM 782 C C . ILE A 1 103 ? -8.778 -4.520 15.797 1.00 94.81 103 ILE A C 1
ATOM 784 O O . ILE A 1 103 ? -9.380 -5.333 15.094 1.00 94.81 103 ILE A O 1
ATOM 788 N N . ALA A 1 104 ? -8.354 -4.823 17.027 1.00 95.38 104 ALA A N 1
ATOM 789 C CA . ALA A 1 104 ? -8.561 -6.132 17.642 1.00 95.38 104 ALA A CA 1
ATOM 790 C C . ALA A 1 104 ? -10.051 -6.479 17.787 1.00 95.38 104 ALA A C 1
ATOM 792 O O . ALA A 1 104 ? -10.444 -7.609 17.490 1.00 95.38 104 ALA A O 1
ATOM 793 N N . GLU A 1 105 ? -10.891 -5.512 18.168 1.00 95.38 105 GLU A N 1
ATOM 794 C CA . GLU A 1 105 ? -12.339 -5.721 18.238 1.00 95.38 105 GLU A CA 1
ATOM 795 C C . GLU A 1 105 ? -12.954 -5.975 16.852 1.00 95.38 105 GLU A C 1
ATOM 797 O O . GLU A 1 105 ? -13.730 -6.917 16.705 1.00 95.38 105 GLU A O 1
ATOM 802 N N . TYR A 1 106 ? -12.558 -5.243 15.802 1.00 95.31 106 TYR A N 1
ATOM 803 C CA . TYR A 1 106 ? -13.010 -5.545 14.430 1.00 95.31 106 TYR A CA 1
ATOM 804 C C . TYR A 1 106 ? -12.651 -6.973 13.998 1.00 95.31 106 TYR A C 1
ATOM 806 O O . TYR A 1 106 ? -13.483 -7.683 13.425 1.00 95.31 106 TYR A O 1
ATOM 814 N N . LYS A 1 107 ? -11.435 -7.431 14.316 1.00 95.25 107 LYS A N 1
ATOM 815 C CA . LYS A 1 107 ? -11.002 -8.809 14.034 1.00 95.25 107 LYS A CA 1
ATOM 816 C C . LYS A 1 107 ? -11.816 -9.839 14.813 1.00 95.25 107 LYS A C 1
ATOM 818 O O . LYS A 1 107 ? -12.253 -10.829 14.228 1.00 95.25 107 LYS A O 1
ATOM 823 N N . ARG A 1 108 ? -12.078 -9.598 16.105 1.00 95.12 108 ARG A N 1
ATOM 824 C CA . ARG A 1 108 ? -12.942 -10.456 16.940 1.00 95.12 108 ARG A CA 1
ATOM 825 C C . ARG A 1 108 ? -14.350 -10.583 16.351 1.00 95.12 108 ARG A C 1
ATOM 827 O O . ARG A 1 108 ? -14.943 -11.656 16.413 1.00 95.12 108 ARG A O 1
ATOM 834 N N . LEU A 1 109 ? -14.861 -9.505 15.758 1.00 93.69 109 LEU A N 1
ATOM 835 C CA . LEU A 1 109 ? -16.166 -9.456 15.096 1.00 93.69 109 LEU A CA 1
ATOM 836 C C . LEU A 1 109 ? -16.184 -10.083 13.689 1.00 93.69 109 LEU A C 1
ATOM 838 O O . LEU A 1 109 ? -17.224 -10.069 13.034 1.00 93.69 109 LEU A O 1
ATOM 842 N N . GLY A 1 110 ? -15.066 -10.648 13.218 1.00 91.69 110 GLY A N 1
ATOM 843 C CA . GLY A 1 110 ? -14.975 -11.297 11.908 1.00 91.69 110 GLY A CA 1
ATOM 844 C C . GLY A 1 110 ? -14.850 -10.327 10.731 1.00 91.69 110 GLY A C 1
ATOM 845 O O . GLY A 1 110 ? -15.157 -10.706 9.605 1.00 91.69 110 GLY A O 1
ATOM 846 N N . MET A 1 111 ? -14.408 -9.089 10.974 1.00 93.56 111 MET A N 1
ATOM 847 C CA . MET A 1 111 ? -14.268 -8.025 9.966 1.00 93.56 111 MET A CA 1
ATOM 848 C C . MET A 1 111 ? -12.795 -7.749 9.616 1.00 93.56 111 MET A C 1
ATOM 850 O O . MET A 1 111 ? -12.402 -6.606 9.377 1.00 93.56 111 MET A O 1
ATOM 854 N N . SER A 1 112 ? -11.957 -8.792 9.622 1.00 93.69 112 SER A N 1
ATOM 855 C CA . SER A 1 112 ? -10.512 -8.683 9.371 1.00 93.69 112 SER A CA 1
ATOM 856 C C . SER A 1 112 ? -10.196 -8.018 8.032 1.00 93.69 112 SER A C 1
ATOM 858 O O . SER A 1 112 ? -9.339 -7.140 7.974 1.00 93.69 112 SER A O 1
ATOM 860 N N . ASP A 1 113 ? -10.922 -8.383 6.974 1.00 92.12 113 ASP A N 1
ATOM 861 C CA . ASP A 1 113 ? -10.689 -7.838 5.635 1.00 92.12 113 ASP A CA 1
ATOM 862 C C . ASP A 1 113 ? -11.009 -6.337 5.585 1.00 92.12 113 ASP A C 1
ATOM 864 O O . ASP A 1 113 ? -10.231 -5.556 5.041 1.00 92.12 113 ASP A O 1
ATOM 868 N N . SER A 1 114 ? -12.096 -5.905 6.232 1.00 90.38 114 SER A N 1
ATOM 869 C CA . SER A 1 114 ? -12.525 -4.500 6.259 1.00 90.38 114 SER A CA 1
ATOM 870 C C . SER A 1 114 ? -11.591 -3.591 7.060 1.00 90.38 114 SER A C 1
ATOM 872 O O . SER A 1 114 ? -11.499 -2.400 6.768 1.00 90.38 114 SER A O 1
ATOM 874 N N . VAL A 1 115 ? -10.895 -4.125 8.070 1.00 94.25 115 VAL A N 1
ATOM 875 C CA . VAL A 1 115 ? -9.937 -3.351 8.878 1.00 94.25 115 VAL A CA 1
ATOM 876 C C . VAL A 1 115 ? -8.497 -3.455 8.369 1.00 94.25 115 VAL A C 1
ATOM 878 O O . VAL A 1 115 ? -7.660 -2.666 8.795 1.00 94.25 115 VAL A O 1
ATOM 881 N N . SER A 1 116 ? -8.207 -4.370 7.439 1.00 93.56 116 SER A N 1
ATOM 882 C CA . SER A 1 116 ? -6.847 -4.660 6.956 1.00 93.56 116 SER A CA 1
ATOM 883 C C . SER A 1 116 ? -6.091 -3.408 6.504 1.00 93.56 116 SER A C 1
ATOM 885 O O . SER A 1 116 ? -5.009 -3.123 7.009 1.00 93.56 116 SER A O 1
ATOM 887 N N . LYS A 1 117 ? -6.700 -2.580 5.646 1.00 90.44 117 LYS A N 1
ATOM 888 C CA . LYS A 1 117 ? -6.077 -1.327 5.197 1.00 90.44 117 LYS A CA 1
ATOM 889 C C . LYS A 1 117 ? -5.797 -0.349 6.318 1.00 90.44 117 LYS A C 1
ATOM 891 O O . LYS A 1 117 ? -4.759 0.311 6.330 1.00 90.44 117 LYS A O 1
ATOM 896 N N . PHE A 1 118 ? -6.765 -0.212 7.214 1.00 90.25 118 PHE A N 1
ATOM 897 C CA . PHE A 1 118 ? -6.645 0.698 8.337 1.00 90.25 118 PHE A CA 1
ATOM 898 C C . PHE A 1 118 ? -5.515 0.249 9.263 1.00 90.25 118 PHE A C 1
ATOM 900 O O . PHE A 1 118 ? -4.731 1.075 9.723 1.00 90.25 118 PHE A O 1
ATOM 907 N N . GLU A 1 119 ? -5.404 -1.060 9.486 1.00 92.88 119 GLU A N 1
ATOM 908 C CA . GLU A 1 119 ? -4.319 -1.675 10.236 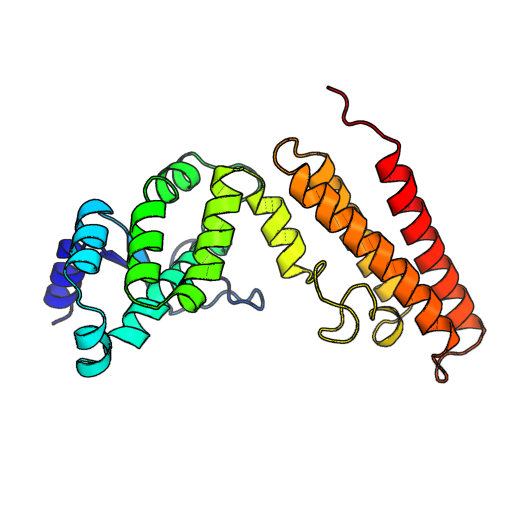1.00 92.88 119 GLU A CA 1
ATOM 909 C C . GLU A 1 119 ? -2.958 -1.474 9.560 1.00 92.88 119 GLU A C 1
ATOM 911 O O . GLU A 1 119 ? -2.016 -1.082 10.244 1.00 92.88 119 GLU A O 1
ATOM 916 N N . ASP A 1 120 ? -2.845 -1.654 8.242 1.00 91.56 120 ASP A N 1
ATOM 917 C CA . ASP A 1 120 ? -1.598 -1.394 7.512 1.00 91.56 120 ASP A CA 1
ATOM 918 C C . ASP A 1 120 ? -1.153 0.065 7.676 1.00 91.56 120 ASP A C 1
ATOM 920 O O . ASP A 1 120 ? -0.007 0.341 8.040 1.00 91.56 120 ASP A O 1
ATOM 924 N N . TYR A 1 121 ? -2.070 1.019 7.485 1.00 88.69 121 TYR A N 1
ATOM 925 C CA . TYR A 1 121 ? -1.770 2.439 7.686 1.00 88.69 121 TYR A CA 1
ATOM 926 C C . TYR A 1 121 ? -1.427 2.772 9.138 1.00 88.69 121 TYR A C 1
ATOM 928 O O . TYR A 1 121 ? -0.528 3.577 9.385 1.00 88.69 121 TYR A O 1
ATOM 936 N N . PHE A 1 122 ? -2.104 2.151 10.103 1.00 87.69 122 PHE A N 1
ATOM 937 C CA . PHE A 1 122 ? -1.772 2.286 11.516 1.00 87.69 122 PHE A CA 1
ATOM 938 C C . PHE A 1 122 ? -0.357 1.768 11.808 1.00 87.69 122 PHE A C 1
ATOM 940 O O . PHE A 1 122 ? 0.448 2.493 12.393 1.00 87.69 122 PHE A O 1
ATOM 947 N N . ASN A 1 123 ? -0.027 0.559 11.349 1.00 89.00 123 ASN A N 1
ATOM 948 C CA . ASN A 1 123 ? 1.272 -0.070 11.571 1.00 89.00 123 ASN A CA 1
ATOM 949 C C . ASN A 1 123 ? 2.399 0.777 10.980 1.00 89.00 123 ASN A C 1
ATOM 951 O O . ASN A 1 123 ? 3.345 1.110 11.694 1.00 89.00 123 ASN A O 1
ATOM 955 N N . HIS A 1 124 ? 2.248 1.208 9.725 1.00 88.81 124 HIS A N 1
ATOM 956 C CA . HIS A 1 124 ? 3.214 2.084 9.065 1.00 88.81 124 HIS A CA 1
ATOM 957 C C . HIS A 1 124 ? 3.290 3.488 9.703 1.00 88.81 124 HIS A C 1
ATOM 959 O O . HIS A 1 124 ? 4.334 4.149 9.702 1.00 88.81 124 HIS A O 1
ATOM 965 N N . GLY A 1 125 ? 2.188 3.964 10.293 1.00 83.81 125 GLY A N 1
ATOM 966 C CA . GLY A 1 125 ? 2.156 5.191 11.092 1.00 83.81 125 GLY A CA 1
ATOM 967 C C . GLY A 1 125 ? 2.989 5.075 12.370 1.00 83.81 125 GLY A C 1
ATOM 968 O O . GLY A 1 125 ? 3.765 5.978 12.686 1.00 83.81 125 GLY A O 1
ATOM 969 N N . MET A 1 126 ? 2.876 3.944 13.069 1.00 83.38 126 MET A N 1
ATOM 970 C CA . MET A 1 126 ? 3.603 3.664 14.311 1.00 83.38 126 MET A CA 1
ATOM 971 C C . MET A 1 126 ? 5.097 3.414 14.086 1.00 83.38 126 MET A C 1
ATOM 973 O O . MET A 1 126 ? 5.927 3.887 14.866 1.00 83.38 126 MET A O 1
ATOM 977 N N . THR A 1 127 ? 5.460 2.711 13.012 1.00 84.56 127 THR A N 1
ATOM 978 C CA . THR A 1 127 ? 6.863 2.515 12.609 1.00 84.56 127 THR A CA 1
ATOM 979 C C . THR A 1 127 ? 7.471 3.799 12.060 1.00 84.56 127 THR A C 1
ATOM 981 O O . THR A 1 127 ? 8.662 4.030 12.254 1.00 84.56 127 THR A O 1
ATOM 984 N N . GLY A 1 128 ? 6.655 4.675 11.465 1.00 84.06 128 GLY A N 1
ATOM 985 C CA . GLY A 1 128 ? 7.042 5.982 10.935 1.00 84.06 128 GLY A CA 1
ATOM 986 C C . GLY A 1 128 ? 7.552 5.940 9.494 1.00 84.06 128 GLY A C 1
ATOM 987 O O . GLY A 1 128 ? 8.422 6.734 9.135 1.00 84.06 128 GLY A O 1
ATOM 988 N N . ASP A 1 129 ? 7.015 5.023 8.690 1.00 89.56 129 ASP A N 1
ATOM 989 C CA . ASP A 1 129 ? 7.251 4.878 7.246 1.00 89.56 129 ASP A CA 1
ATOM 990 C C . ASP A 1 129 ? 5.954 4.967 6.408 1.00 89.56 129 ASP A C 1
ATOM 992 O O . ASP A 1 129 ? 5.940 4.661 5.215 1.00 89.56 129 ASP A O 1
ATOM 996 N N . LEU A 1 130 ? 4.852 5.445 7.004 1.00 87.88 130 LEU A N 1
ATOM 997 C CA . LEU A 1 130 ? 3.550 5.603 6.338 1.00 87.88 130 LEU A CA 1
ATOM 998 C C . LEU A 1 130 ? 3.603 6.415 5.045 1.00 87.88 130 LEU A C 1
ATOM 1000 O O . LEU A 1 130 ? 2.909 6.093 4.082 1.00 87.88 130 LEU A O 1
ATOM 1004 N N . ARG A 1 131 ? 4.432 7.459 4.998 1.00 87.06 131 ARG A N 1
ATOM 1005 C CA . ARG A 1 131 ? 4.610 8.281 3.796 1.00 87.06 131 ARG A CA 1
ATOM 1006 C C . ARG A 1 131 ? 5.117 7.456 2.624 1.00 87.06 131 ARG A C 1
ATOM 1008 O O . ARG A 1 131 ? 4.590 7.559 1.513 1.00 87.06 131 ARG A O 1
ATOM 1015 N N . GLU A 1 132 ? 6.158 6.672 2.877 1.00 91.19 132 GLU A N 1
ATOM 1016 C CA . GLU A 1 132 ? 6.771 5.792 1.892 1.00 91.19 132 GLU A CA 1
ATOM 1017 C C . GLU A 1 132 ? 5.762 4.738 1.450 1.00 91.19 132 GLU A C 1
ATOM 1019 O O . GLU A 1 132 ? 5.547 4.571 0.250 1.00 91.19 132 GLU A O 1
ATOM 1024 N N . TYR A 1 133 ? 5.088 4.100 2.412 1.00 92.19 133 TYR A N 1
ATOM 1025 C CA . TYR A 1 133 ? 4.100 3.058 2.145 1.00 92.19 133 TYR A CA 1
ATOM 1026 C C . TYR A 1 133 ? 2.969 3.562 1.243 1.00 92.19 133 TYR A C 1
ATOM 1028 O O . TYR A 1 133 ? 2.706 2.979 0.193 1.00 92.19 133 TYR A O 1
ATOM 1036 N N . VAL A 1 134 ? 2.368 4.708 1.576 1.00 88.44 134 VAL A N 1
ATOM 1037 C CA . VAL A 1 134 ? 1.303 5.322 0.765 1.00 88.44 134 VAL A CA 1
ATOM 1038 C C . VAL A 1 134 ? 1.797 5.697 -0.634 1.00 88.44 134 VAL A C 1
ATOM 1040 O O . VAL A 1 134 ? 1.064 5.541 -1.610 1.00 88.44 134 VAL A O 1
ATOM 1043 N N . SER A 1 135 ? 3.034 6.186 -0.760 1.00 89.88 135 SER A N 1
ATOM 1044 C CA . SER A 1 135 ? 3.608 6.548 -2.065 1.00 89.88 135 SER A CA 1
ATOM 1045 C C . SER A 1 135 ? 3.807 5.321 -2.956 1.00 89.88 135 SER A C 1
ATOM 1047 O O . SER A 1 135 ? 3.465 5.352 -4.138 1.00 89.88 135 SER A O 1
ATOM 1049 N N . ILE A 1 136 ? 4.312 4.231 -2.375 1.00 93.31 136 ILE A N 1
ATOM 1050 C CA . ILE A 1 136 ? 4.484 2.932 -3.033 1.00 93.31 136 ILE A CA 1
ATOM 1051 C C . ILE A 1 136 ? 3.138 2.374 -3.493 1.00 93.31 136 ILE A C 1
ATOM 1053 O O . ILE A 1 136 ? 3.000 1.924 -4.634 1.00 93.31 136 ILE A O 1
ATOM 1057 N N . GLU A 1 137 ? 2.146 2.434 -2.610 1.00 91.19 137 GLU A N 1
ATOM 1058 C CA . GLU A 1 137 ? 0.822 1.883 -2.842 1.00 91.19 137 GLU A CA 1
ATOM 1059 C C . GLU A 1 137 ? 0.070 2.631 -3.949 1.00 91.19 137 GLU A C 1
ATOM 1061 O O . GLU A 1 137 ? -0.395 2.014 -4.904 1.00 91.19 137 GLU A O 1
ATOM 1066 N N . ARG A 1 138 ? 0.025 3.970 -3.887 1.00 87.50 138 ARG A N 1
ATOM 1067 C CA . ARG A 1 138 ? -0.647 4.810 -4.899 1.00 87.50 138 ARG A CA 1
ATOM 1068 C C . ARG A 1 138 ? -0.079 4.633 -6.302 1.00 87.50 138 ARG A C 1
ATOM 1070 O O . ARG A 1 138 ? -0.768 4.889 -7.285 1.00 87.50 138 ARG A O 1
ATOM 1077 N N . LYS A 1 139 ? 1.191 4.245 -6.396 1.00 89.88 139 LYS A N 1
ATOM 1078 C CA . LYS A 1 139 ? 1.874 3.967 -7.662 1.00 89.88 139 LYS A CA 1
ATOM 1079 C C . LYS A 1 139 ? 1.829 2.497 -8.055 1.00 89.88 139 LYS A C 1
ATOM 1081 O O . LYS A 1 139 ? 2.382 2.137 -9.090 1.00 89.88 139 LYS A O 1
ATOM 1086 N N . GLY A 1 140 ? 1.186 1.653 -7.249 1.00 92.31 140 GLY A N 1
ATOM 1087 C CA . GLY A 1 140 ? 1.070 0.225 -7.501 1.00 92.31 140 GLY A CA 1
ATOM 1088 C C . GLY A 1 140 ? 2.431 -0.456 -7.626 1.00 92.31 140 GLY A C 1
ATOM 1089 O O . GLY A 1 140 ? 2.547 -1.419 -8.383 1.00 92.31 140 GLY A O 1
ATOM 1090 N N . LEU A 1 141 ? 3.474 0.025 -6.936 1.00 95.44 141 LEU A N 1
ATOM 1091 C CA . LEU A 1 141 ? 4.832 -0.491 -7.159 1.00 95.44 141 LEU A CA 1
ATOM 1092 C C . LEU A 1 141 ? 5.017 -1.914 -6.627 1.00 95.44 141 LEU A C 1
ATOM 1094 O O . LEU A 1 141 ? 5.902 -2.610 -7.103 1.00 95.44 141 LEU A O 1
ATOM 1098 N N . PHE A 1 142 ? 4.160 -2.368 -5.706 1.00 95.06 142 PHE A N 1
ATOM 1099 C CA . PHE A 1 142 ? 4.080 -3.769 -5.271 1.00 95.06 142 PHE A CA 1
ATOM 1100 C C . PHE A 1 142 ? 3.113 -4.624 -6.096 1.00 95.06 142 PHE A C 1
ATOM 1102 O O . PHE A 1 142 ? 2.830 -5.765 -5.730 1.00 95.06 142 PHE A O 1
ATOM 1109 N N . SER A 1 143 ? 2.604 -4.108 -7.217 1.00 93.00 143 SER A N 1
ATOM 1110 C CA . SER A 1 143 ? 1.708 -4.881 -8.072 1.00 93.00 143 SER A CA 1
ATOM 1111 C C . SER A 1 143 ? 2.389 -6.176 -8.523 1.00 93.00 143 SER A C 1
ATOM 1113 O O . SER A 1 143 ? 3.508 -6.122 -9.050 1.00 93.00 143 SER A O 1
ATOM 1115 N N . PRO A 1 144 ? 1.746 -7.342 -8.336 1.00 88.25 144 PRO A N 1
ATOM 1116 C CA . PRO A 1 144 ? 2.269 -8.593 -8.855 1.00 88.25 144 PRO A CA 1
ATOM 1117 C C . PRO A 1 144 ? 2.331 -8.560 -10.392 1.00 88.25 144 PRO A C 1
ATOM 1119 O O . PRO A 1 144 ? 1.412 -8.022 -11.022 1.00 88.25 144 PRO A O 1
ATOM 1122 N N . PRO A 1 145 ? 3.368 -9.168 -10.999 1.00 86.12 145 PRO A N 1
ATOM 1123 C CA . PRO A 1 145 ? 3.490 -9.269 -12.452 1.00 86.12 145 PRO A CA 1
ATOM 1124 C C . PRO A 1 145 ? 2.242 -9.873 -13.110 1.00 86.12 145 PRO A C 1
ATOM 1126 O O . PRO A 1 145 ? 1.691 -10.862 -12.614 1.00 86.12 145 PRO A O 1
ATOM 1129 N N . GLY A 1 146 ? 1.800 -9.290 -14.226 1.00 77.12 146 GLY A N 1
ATOM 1130 C CA . GLY A 1 146 ? 0.723 -9.812 -15.068 1.00 77.12 146 GLY A CA 1
ATOM 1131 C C . GLY A 1 146 ? -0.701 -9.613 -14.540 1.00 77.12 146 GLY A C 1
ATOM 1132 O O . GLY A 1 146 ? -1.634 -10.141 -15.143 1.00 77.12 146 GLY A O 1
ATOM 1133 N N . LYS A 1 147 ? -0.904 -8.895 -13.424 1.00 71.94 147 LYS A N 1
ATOM 1134 C CA . LYS A 1 147 ? -2.249 -8.704 -12.839 1.00 71.94 147 LYS A CA 1
ATOM 1135 C C . LYS A 1 147 ? -2.783 -7.272 -12.865 1.00 71.94 147 LYS A C 1
ATOM 1137 O O . LYS A 1 147 ? -3.994 -7.112 -12.972 1.00 71.94 147 LYS A O 1
ATOM 1142 N N . PHE A 1 148 ? -1.934 -6.246 -12.752 1.00 68.88 148 PHE A N 1
ATOM 1143 C CA . PHE A 1 148 ? -2.407 -4.882 -12.449 1.00 68.88 148 PHE A CA 1
ATOM 1144 C C . PHE A 1 148 ? -1.693 -3.753 -13.215 1.00 68.88 148 PHE A C 1
ATOM 1146 O O . PHE A 1 148 ? -1.678 -2.623 -12.740 1.00 68.88 148 PHE A O 1
ATOM 1153 N N . SER A 1 149 ? -1.115 -4.018 -14.395 1.00 81.88 149 SER A N 1
ATOM 1154 C CA . SER A 1 149 ? -0.312 -3.021 -15.145 1.00 81.88 149 SER A CA 1
ATOM 1155 C C . SER A 1 149 ? 0.800 -2.414 -14.272 1.00 81.88 149 SER A C 1
ATOM 1157 O O . SER A 1 149 ? 0.964 -1.197 -14.157 1.00 81.88 149 SER A O 1
ATOM 1159 N N . GLY A 1 150 ? 1.513 -3.298 -13.569 1.00 91.38 150 GLY A N 1
ATOM 1160 C CA . GLY A 1 150 ? 2.556 -2.944 -12.612 1.00 91.38 150 GLY A CA 1
ATOM 1161 C C . GLY A 1 150 ? 3.933 -2.785 -13.259 1.00 91.38 150 GLY A C 1
ATOM 1162 O O . GLY A 1 150 ? 4.064 -2.936 -14.472 1.00 91.38 150 GLY A O 1
ATOM 1163 N N . PRO A 1 151 ? 4.991 -2.567 -12.457 1.00 95.50 151 PRO A N 1
ATOM 1164 C CA . PRO A 1 151 ? 6.349 -2.351 -12.965 1.00 95.50 151 PRO A CA 1
ATOM 1165 C C . PRO A 1 151 ? 6.871 -3.425 -13.934 1.00 95.50 151 PRO A C 1
ATOM 1167 O O . PRO A 1 151 ? 7.673 -3.122 -14.809 1.00 95.50 151 PRO A O 1
ATOM 1170 N N . ALA A 1 152 ? 6.409 -4.673 -13.806 1.00 95.44 152 ALA A N 1
ATOM 1171 C CA . ALA A 1 152 ? 6.782 -5.779 -14.695 1.00 95.44 152 ALA A CA 1
ATOM 1172 C C . ALA A 1 152 ? 6.081 -5.760 -16.072 1.00 95.44 152 ALA A C 1
ATOM 1174 O O . ALA A 1 152 ? 6.466 -6.512 -16.972 1.00 95.44 152 ALA A O 1
ATOM 1175 N N . ASP A 1 153 ? 5.041 -4.939 -16.218 1.00 94.25 153 ASP A N 1
ATOM 1176 C CA . ASP A 1 153 ? 4.149 -4.904 -17.378 1.00 94.25 153 ASP A CA 1
ATOM 1177 C C . ASP A 1 153 ? 4.177 -3.546 -18.104 1.00 94.25 153 ASP A C 1
ATOM 1179 O O . ASP A 1 153 ? 3.586 -3.422 -19.172 1.00 94.25 153 ASP A O 1
ATOM 1183 N N . TRP A 1 154 ? 4.855 -2.523 -17.569 1.00 94.69 154 TRP A N 1
ATOM 1184 C CA . TRP A 1 154 ? 4.821 -1.160 -18.123 1.00 94.69 154 TRP A CA 1
ATOM 1185 C C . TRP A 1 154 ? 5.307 -1.053 -19.572 1.00 94.69 154 TRP A C 1
ATOM 1187 O O . TRP A 1 154 ? 4.815 -0.229 -20.331 1.00 94.69 154 TRP A O 1
ATOM 1197 N N . GLN A 1 155 ? 6.241 -1.900 -19.996 1.00 93.38 155 GLN A N 1
ATOM 1198 C CA . GLN A 1 155 ? 6.705 -1.967 -21.388 1.00 93.38 155 GLN A CA 1
ATOM 1199 C C . GLN A 1 155 ? 5.620 -2.449 -22.371 1.00 93.38 155 GLN A C 1
ATOM 1201 O O . GLN A 1 155 ? 5.798 -2.371 -23.581 1.00 93.38 155 GLN A O 1
ATOM 1206 N N . ILE A 1 156 ? 4.510 -2.998 -21.868 1.00 90.19 156 ILE A N 1
ATOM 1207 C CA . ILE A 1 156 ? 3.397 -3.491 -22.688 1.00 90.19 156 ILE A CA 1
ATOM 1208 C C . ILE A 1 156 ? 2.417 -2.348 -22.993 1.00 90.19 156 ILE A C 1
ATOM 1210 O O . ILE A 1 156 ? 1.901 -2.267 -24.107 1.00 90.19 156 ILE A O 1
ATOM 1214 N N . ASP A 1 157 ? 2.159 -1.472 -22.018 1.00 83.38 157 ASP A N 1
ATOM 1215 C CA . ASP A 1 157 ? 1.079 -0.473 -22.050 1.00 83.38 157 ASP A CA 1
ATOM 1216 C C . ASP A 1 157 ? 1.559 0.984 -22.192 1.00 83.38 157 ASP A C 1
ATOM 1218 O O . ASP A 1 157 ? 0.735 1.899 -22.253 1.00 83.38 157 ASP A O 1
ATOM 1222 N N . SER A 1 158 ? 2.874 1.216 -22.232 1.00 88.88 158 SER A N 1
ATOM 1223 C CA . SER A 1 158 ? 3.470 2.554 -22.192 1.00 88.88 158 SER A CA 1
ATOM 1224 C C . SER A 1 158 ? 4.219 2.895 -23.479 1.00 88.88 158 SER A C 1
ATOM 1226 O O . SER A 1 158 ? 4.861 2.047 -24.087 1.00 88.88 158 SER A O 1
ATOM 1228 N N . SER A 1 159 ? 4.193 4.173 -23.871 1.00 92.19 159 SER A N 1
ATOM 1229 C CA . SER A 1 159 ? 5.192 4.692 -24.809 1.00 92.19 159 SER A CA 1
ATOM 1230 C C . SER A 1 159 ? 6.573 4.729 -24.137 1.00 92.19 159 SER A C 1
ATOM 1232 O O . SER A 1 159 ? 6.630 4.832 -22.906 1.00 92.19 159 SER A O 1
ATOM 1234 N N . PRO A 1 160 ? 7.685 4.767 -24.894 1.00 94.06 160 PRO A N 1
ATOM 1235 C CA . PRO A 1 160 ? 9.023 4.804 -24.302 1.00 94.06 160 PRO A CA 1
ATOM 1236 C C . PRO A 1 160 ? 9.225 5.957 -23.306 1.00 94.06 160 PRO A C 1
ATOM 1238 O O . PRO A 1 160 ? 9.726 5.765 -22.201 1.00 94.06 160 PRO A O 1
ATOM 1241 N N . SER A 1 161 ? 8.735 7.158 -23.634 1.00 94.69 161 SER A N 1
ATOM 1242 C CA . SER A 1 161 ? 8.800 8.317 -22.730 1.00 94.69 161 SER A CA 1
ATOM 1243 C C . SER A 1 161 ? 8.040 8.091 -21.419 1.00 94.69 161 SER A C 1
ATOM 1245 O O . SER A 1 161 ? 8.436 8.579 -20.361 1.00 94.69 161 SER A O 1
ATOM 1247 N N . TYR A 1 162 ? 6.918 7.372 -21.483 1.00 95.06 162 TYR A N 1
ATOM 1248 C CA . TYR A 1 162 ? 6.096 7.092 -20.314 1.00 95.06 162 TYR A CA 1
ATOM 1249 C C . TYR A 1 162 ? 6.674 5.941 -19.481 1.00 95.06 162 TYR A C 1
ATOM 1251 O O . TYR A 1 162 ? 6.686 6.034 -18.254 1.00 95.06 162 TYR A O 1
ATOM 1259 N N . LEU A 1 163 ? 7.249 4.925 -20.133 1.00 96.19 163 LEU A N 1
ATOM 1260 C CA . LEU A 1 16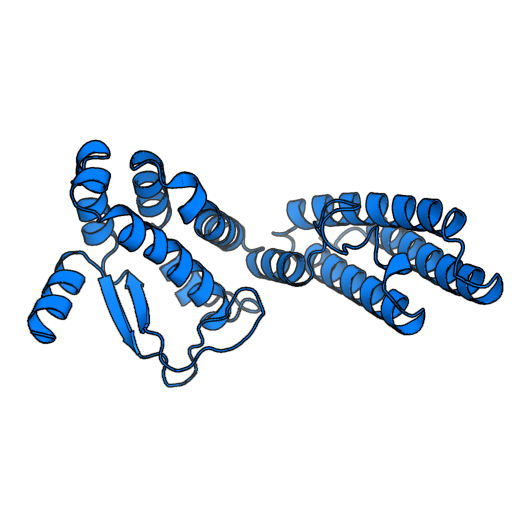3 ? 8.018 3.859 -19.490 1.00 96.19 163 LEU A CA 1
ATOM 1261 C C . LEU A 1 163 ? 9.197 4.437 -18.694 1.00 96.19 163 LEU A C 1
ATOM 1263 O O . LEU A 1 163 ? 9.350 4.135 -17.509 1.00 96.19 163 LEU A O 1
ATOM 1267 N N . GLU A 1 164 ? 9.988 5.316 -19.316 1.00 97.38 164 GLU A N 1
ATOM 1268 C CA . GLU A 1 164 ? 11.103 6.000 -18.656 1.00 97.38 164 GLU A CA 1
ATOM 1269 C C . GLU A 1 164 ? 10.622 6.826 -17.456 1.00 97.38 164 GLU A C 1
ATOM 1271 O O . GLU A 1 164 ? 11.191 6.736 -16.365 1.00 97.38 164 GLU A O 1
ATOM 1276 N N . SER A 1 165 ? 9.542 7.595 -17.628 1.00 97.00 165 SER A N 1
ATOM 1277 C CA . SER A 1 165 ? 8.955 8.384 -16.543 1.00 97.00 165 SER A CA 1
ATOM 1278 C C . SER A 1 165 ? 8.507 7.513 -15.365 1.00 97.00 165 SER A C 1
ATOM 1280 O O . SER A 1 165 ? 8.778 7.872 -14.218 1.00 97.00 165 SER A O 1
ATOM 1282 N N . ARG A 1 166 ? 7.839 6.380 -15.623 1.00 96.12 166 ARG A N 1
ATOM 1283 C CA . ARG A 1 166 ? 7.358 5.462 -14.576 1.00 96.12 166 ARG A CA 1
ATOM 1284 C C . ARG A 1 166 ? 8.517 4.834 -13.798 1.00 96.12 166 ARG A C 1
ATOM 1286 O O . ARG A 1 166 ? 8.484 4.806 -12.568 1.00 96.12 166 ARG A 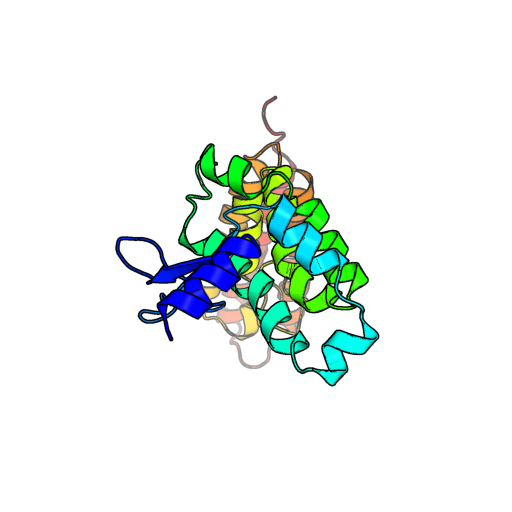O 1
ATOM 1293 N N . TRP A 1 167 ? 9.577 4.400 -14.484 1.00 97.38 167 TRP A N 1
ATOM 1294 C CA . TRP A 1 167 ? 10.768 3.860 -13.820 1.00 97.38 167 TRP A CA 1
ATOM 1295 C C . TRP A 1 167 ? 11.538 4.914 -13.028 1.00 97.38 167 TRP A C 1
ATOM 1297 O O . TRP A 1 167 ? 11.943 4.641 -11.898 1.00 97.38 167 TRP A O 1
ATOM 1307 N N . ASN A 1 168 ? 11.705 6.122 -13.569 1.00 97.19 168 ASN A N 1
ATOM 1308 C CA . ASN A 1 168 ? 12.331 7.218 -12.830 1.00 97.19 168 ASN A CA 1
ATOM 1309 C C . ASN A 1 168 ? 11.537 7.558 -11.559 1.00 97.19 168 ASN A C 1
ATOM 1311 O O . ASN A 1 168 ? 12.137 7.709 -10.498 1.00 97.19 168 ASN A O 1
ATOM 1315 N N . GLU A 1 169 ? 10.204 7.592 -11.631 1.00 96.69 169 GLU A N 1
ATOM 1316 C CA . GLU A 1 169 ? 9.348 7.814 -10.461 1.00 96.69 169 GLU A CA 1
ATOM 1317 C C . GLU A 1 169 ? 9.472 6.690 -9.416 1.00 96.69 169 GLU A C 1
ATOM 1319 O O . GLU A 1 169 ? 9.638 6.971 -8.227 1.00 96.69 169 GLU A O 1
ATOM 1324 N N . ALA A 1 170 ? 9.461 5.421 -9.841 1.00 97.25 170 ALA A N 1
ATOM 1325 C CA . ALA A 1 170 ? 9.658 4.281 -8.942 1.00 97.25 170 ALA A CA 1
ATOM 1326 C C . ALA A 1 170 ? 11.016 4.340 -8.221 1.00 97.25 170 ALA A C 1
ATOM 1328 O O . ALA A 1 170 ? 11.107 4.049 -7.026 1.00 97.25 170 ALA A O 1
ATOM 1329 N N . ILE A 1 171 ? 12.066 4.762 -8.931 1.00 97.44 171 ILE A N 1
ATOM 1330 C CA . ILE A 1 171 ? 13.412 4.938 -8.376 1.00 97.44 171 ILE A CA 1
ATOM 1331 C C . ILE A 1 171 ? 13.442 6.093 -7.371 1.00 97.44 171 ILE A C 1
ATOM 1333 O O . ILE A 1 171 ? 13.989 5.925 -6.283 1.00 97.44 171 ILE A O 1
ATOM 1337 N N . THR A 1 172 ? 12.803 7.225 -7.672 1.00 96.06 172 THR A N 1
ATOM 1338 C CA . THR A 1 172 ? 12.675 8.336 -6.717 1.00 96.06 172 THR A CA 1
ATOM 1339 C C . THR A 1 172 ? 11.951 7.902 -5.440 1.00 96.06 172 THR A C 1
ATOM 1341 O O . THR A 1 172 ? 12.399 8.226 -4.342 1.00 96.06 172 THR A O 1
ATOM 1344 N N . ILE A 1 173 ? 10.870 7.122 -5.546 1.00 95.25 173 ILE A N 1
ATOM 1345 C CA . ILE A 1 173 ? 10.156 6.589 -4.372 1.00 95.25 173 ILE A CA 1
ATOM 1346 C C . ILE A 1 173 ? 11.049 5.637 -3.564 1.00 95.25 173 ILE A C 1
ATOM 1348 O O . ILE A 1 173 ? 11.065 5.706 -2.334 1.00 95.25 173 ILE A O 1
ATOM 1352 N N . LEU A 1 174 ? 11.842 4.797 -4.235 1.00 96.44 174 LEU A N 1
ATOM 1353 C CA . LEU A 1 174 ? 12.814 3.927 -3.573 1.00 96.44 174 LEU A CA 1
ATOM 1354 C C . LEU A 1 174 ? 13.889 4.723 -2.815 1.00 96.44 174 LEU A C 1
ATOM 1356 O O . LEU A 1 174 ? 14.253 4.350 -1.699 1.00 96.44 174 LEU A O 1
ATOM 1360 N N . GLU A 1 175 ? 14.386 5.820 -3.386 1.00 94.75 175 GLU A N 1
ATOM 1361 C CA . GLU A 1 175 ? 15.350 6.712 -2.728 1.00 94.75 175 GLU A CA 1
ATOM 1362 C C . GLU A 1 175 ? 14.742 7.420 -1.514 1.00 94.75 175 GLU A C 1
ATOM 1364 O O . GLU A 1 175 ? 15.382 7.500 -0.464 1.00 94.75 175 GLU A O 1
ATOM 1369 N N . ILE A 1 176 ? 13.491 7.880 -1.619 1.00 91.94 176 ILE A N 1
ATOM 1370 C CA . ILE A 1 176 ? 12.746 8.448 -0.487 1.00 91.94 176 ILE A CA 1
ATOM 1371 C C . ILE A 1 176 ? 12.653 7.423 0.650 1.00 91.94 176 ILE A C 1
ATOM 1373 O O . ILE A 1 176 ? 12.941 7.768 1.797 1.00 91.94 176 ILE A O 1
ATOM 1377 N N . ALA A 1 177 ? 12.332 6.163 0.331 1.00 93.62 177 ALA A N 1
ATOM 1378 C CA . ALA A 1 177 ? 12.283 5.090 1.320 1.00 93.62 177 ALA A CA 1
ATOM 1379 C C . ALA A 1 177 ? 13.650 4.790 1.940 1.00 93.62 177 ALA A C 1
ATOM 1381 O O . ALA A 1 177 ? 13.758 4.659 3.156 1.00 93.62 177 ALA A O 1
ATOM 1382 N N . ARG A 1 178 ? 14.716 4.764 1.136 1.00 93.88 178 ARG A N 1
ATOM 1383 C CA . ARG A 1 178 ? 16.088 4.575 1.632 1.00 93.88 178 ARG A CA 1
ATOM 1384 C C . ARG A 1 178 ? 16.525 5.679 2.598 1.00 93.88 178 ARG A C 1
ATOM 1386 O O . ARG A 1 178 ? 17.244 5.406 3.556 1.00 93.88 178 ARG A O 1
ATOM 1393 N N . ASN A 1 179 ? 16.111 6.917 2.342 1.00 91.69 179 ASN A N 1
ATOM 1394 C CA . ASN A 1 179 ? 16.480 8.078 3.153 1.00 91.69 179 ASN A CA 1
ATOM 1395 C C . ASN A 1 179 ? 15.699 8.173 4.473 1.00 91.69 179 ASN A C 1
ATOM 1397 O O . ASN A 1 179 ? 16.031 9.018 5.304 1.00 91.69 179 ASN A O 1
ATOM 1401 N N . ASN A 1 180 ? 14.683 7.330 4.686 1.00 89.81 180 ASN A N 1
ATOM 1402 C CA . ASN A 1 180 ? 13.986 7.209 5.962 1.00 89.81 180 ASN A CA 1
ATOM 1403 C C . ASN A 1 180 ? 14.532 5.993 6.746 1.00 89.81 180 ASN A C 1
ATOM 1405 O O . ASN A 1 180 ? 14.199 4.857 6.404 1.00 89.81 180 ASN A O 1
ATOM 1409 N N . PRO A 1 181 ? 15.298 6.183 7.842 1.00 89.69 181 PRO A N 1
ATOM 1410 C CA . PRO A 1 181 ? 15.830 5.072 8.641 1.00 89.69 181 PRO A CA 1
ATOM 1411 C C . PRO A 1 181 ? 14.751 4.125 9.185 1.00 89.69 181 PRO A C 1
ATOM 1413 O O . PRO A 1 181 ? 15.015 2.946 9.416 1.00 89.69 181 PRO A O 1
ATOM 1416 N N . LYS A 1 182 ? 13.525 4.631 9.372 1.00 90.50 182 LYS A N 1
ATOM 1417 C CA . LYS A 1 182 ? 12.374 3.854 9.847 1.00 90.50 182 LYS A CA 1
ATOM 1418 C C . LYS A 1 182 ? 11.753 2.970 8.762 1.00 90.50 182 LYS A C 1
ATOM 1420 O O . LYS A 1 182 ? 11.099 1.989 9.092 1.00 90.50 182 LYS A O 1
ATOM 1425 N N . ALA A 1 183 ? 12.016 3.266 7.490 1.00 92.44 183 ALA A N 1
ATOM 1426 C CA . ALA A 1 183 ? 11.493 2.539 6.337 1.00 92.44 183 ALA A CA 1
ATOM 1427 C C . ALA A 1 183 ? 12.463 1.468 5.807 1.00 92.44 183 ALA A C 1
ATOM 1429 O O . ALA A 1 183 ? 12.276 0.973 4.701 1.00 92.44 183 ALA A O 1
ATOM 1430 N N . ASN A 1 184 ? 13.509 1.085 6.552 1.00 92.62 184 ASN A N 1
ATOM 1431 C CA . ASN A 1 184 ? 14.553 0.184 6.042 1.00 92.62 184 ASN A CA 1
ATOM 1432 C C . ASN A 1 184 ? 14.004 -1.172 5.548 1.00 92.62 184 ASN A C 1
ATOM 1434 O O . ASN A 1 184 ? 14.434 -1.683 4.514 1.00 92.62 184 ASN A O 1
ATOM 1438 N N . ASN A 1 185 ? 13.022 -1.740 6.258 1.00 93.56 185 ASN A N 1
ATOM 1439 C CA . ASN A 1 185 ? 12.364 -2.976 5.829 1.00 93.56 185 ASN A CA 1
ATOM 1440 C C . ASN A 1 185 ? 11.566 -2.749 4.534 1.00 93.56 185 ASN A C 1
ATOM 1442 O O . ASN A 1 185 ? 11.776 -3.453 3.547 1.00 93.56 185 ASN A O 1
ATOM 1446 N N . LEU A 1 186 ? 10.730 -1.709 4.509 1.00 94.75 186 LEU A N 1
ATOM 1447 C CA . LEU A 1 186 ? 9.926 -1.334 3.347 1.00 94.75 186 LEU A CA 1
ATOM 1448 C C . LEU A 1 186 ? 10.790 -1.044 2.106 1.00 94.75 186 LEU A C 1
ATOM 1450 O O . LEU A 1 186 ? 10.482 -1.516 1.012 1.00 94.75 186 LEU A O 1
ATOM 1454 N N . TYR A 1 187 ? 11.916 -0.347 2.280 1.00 95.81 187 TYR A N 1
ATOM 1455 C CA . TYR A 1 187 ? 12.932 -0.132 1.249 1.00 95.81 187 TYR A CA 1
ATOM 1456 C C . TYR A 1 187 ? 13.485 -1.458 0.712 1.00 95.81 187 TYR A C 1
ATOM 1458 O O . TYR A 1 187 ? 13.523 -1.654 -0.503 1.00 95.81 187 TYR A O 1
ATOM 1466 N N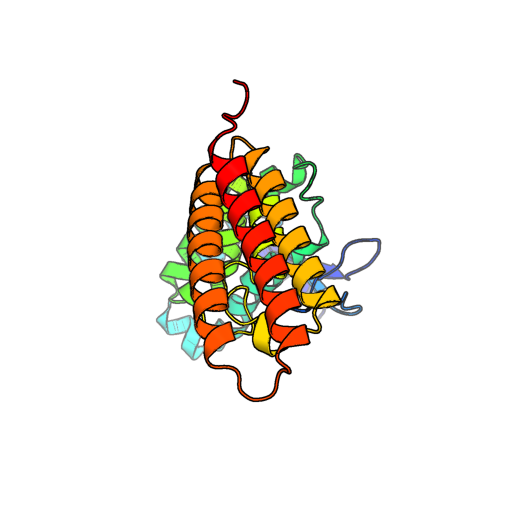 . GLY A 1 188 ? 13.885 -2.383 1.591 1.00 95.25 188 GLY A N 1
ATOM 1467 C CA . GLY A 1 188 ? 14.415 -3.687 1.186 1.00 95.25 188 GLY A CA 1
ATOM 1468 C C . GLY A 1 188 ? 13.400 -4.522 0.398 1.00 95.25 188 GLY A C 1
ATOM 1469 O O . GLY A 1 188 ? 13.749 -5.122 -0.626 1.00 95.25 188 GLY A O 1
ATOM 1470 N N . GLN A 1 189 ? 12.135 -4.509 0.829 1.00 96.12 189 GLN A N 1
ATOM 1471 C CA . GLN A 1 189 ? 11.031 -5.160 0.120 1.00 96.12 189 GLN A CA 1
ATOM 1472 C C . GLN A 1 189 ? 10.817 -4.541 -1.265 1.00 96.12 189 GLN A C 1
ATOM 1474 O O . GLN A 1 189 ? 10.823 -5.263 -2.265 1.00 96.12 189 GLN A O 1
ATOM 1479 N N . LEU A 1 190 ? 10.697 -3.210 -1.343 1.00 97.00 190 LEU A N 1
ATOM 1480 C CA . LEU A 1 190 ? 10.489 -2.501 -2.605 1.00 97.00 190 LEU A CA 1
ATOM 1481 C C . LEU A 1 190 ? 11.654 -2.717 -3.571 1.00 97.00 190 LEU A C 1
ATOM 1483 O O . LEU A 1 190 ? 11.431 -3.018 -4.740 1.00 97.00 190 LEU A O 1
ATOM 1487 N N . GLN A 1 191 ? 12.897 -2.616 -3.097 1.00 96.31 191 GLN A N 1
ATOM 1488 C CA . GLN A 1 191 ? 14.077 -2.834 -3.931 1.00 96.31 191 GLN A CA 1
ATOM 1489 C C . GLN A 1 191 ? 14.088 -4.239 -4.532 1.00 96.31 191 GLN A C 1
ATOM 1491 O O . GLN A 1 191 ? 14.373 -4.401 -5.719 1.00 96.31 191 GLN A O 1
ATOM 1496 N N . THR A 1 192 ? 13.803 -5.251 -3.711 1.00 96.00 192 THR A N 1
ATOM 1497 C CA . THR A 1 192 ? 13.776 -6.651 -4.151 1.00 96.00 192 THR A CA 1
ATOM 1498 C C . THR A 1 192 ? 12.690 -6.861 -5.199 1.00 96.00 192 THR A C 1
ATOM 1500 O O . THR A 1 192 ? 12.955 -7.441 -6.253 1.00 96.00 192 THR A O 1
ATOM 1503 N N . HIS A 1 193 ? 11.496 -6.323 -4.949 1.00 96.88 193 HIS A N 1
ATOM 1504 C CA . HIS A 1 193 ? 10.372 -6.420 -5.874 1.00 96.88 193 HIS A CA 1
ATOM 1505 C C . HIS A 1 193 ? 10.650 -5.709 -7.203 1.00 96.88 193 HIS A C 1
ATOM 1507 O O . HIS A 1 193 ? 10.492 -6.312 -8.258 1.00 96.88 193 HIS A O 1
ATOM 1513 N N . LEU A 1 194 ? 11.156 -4.471 -7.178 1.00 97.12 194 LEU A N 1
ATOM 1514 C CA . LEU A 1 194 ? 11.485 -3.720 -8.396 1.00 97.12 194 LEU A CA 1
ATOM 1515 C C . LEU A 1 194 ? 12.593 -4.390 -9.223 1.00 97.12 194 LEU A C 1
ATOM 1517 O O . LEU A 1 194 ? 12.516 -4.382 -10.450 1.00 97.12 194 LEU A O 1
ATOM 1521 N N . LYS A 1 195 ? 13.593 -5.009 -8.576 1.00 96.06 195 LYS A N 1
ATOM 1522 C CA . LYS A 1 195 ? 14.629 -5.803 -9.266 1.00 96.06 195 LYS A CA 1
ATOM 1523 C C . LYS A 1 195 ? 14.029 -7.010 -9.987 1.00 96.06 195 LYS A C 1
ATOM 1525 O O . LYS A 1 195 ? 14.324 -7.236 -11.154 1.00 96.06 195 LYS A O 1
ATOM 1530 N N . MET A 1 196 ? 13.148 -7.744 -9.315 1.00 96.12 196 MET A N 1
ATOM 1531 C CA . MET A 1 196 ? 12.416 -8.841 -9.946 1.00 96.12 196 MET A CA 1
ATOM 1532 C C . MET A 1 196 ? 11.557 -8.335 -11.118 1.00 96.12 196 MET A C 1
ATOM 1534 O O . MET A 1 196 ? 11.561 -8.937 -12.188 1.00 96.12 196 MET A O 1
ATOM 1538 N N . CYS A 1 197 ? 10.839 -7.222 -10.945 1.00 96.75 197 CYS A N 1
ATOM 1539 C CA . CYS A 1 197 ? 9.990 -6.661 -11.992 1.00 96.75 197 CYS A CA 1
ATOM 1540 C C . CYS A 1 197 ? 10.775 -6.213 -13.225 1.00 96.75 197 CYS A C 1
ATOM 1542 O O . CYS A 1 197 ? 10.319 -6.485 -14.331 1.00 96.75 197 CYS A O 1
ATOM 1544 N N . VAL A 1 198 ? 11.936 -5.563 -13.064 1.00 96.88 198 VAL A N 1
ATOM 1545 C CA . VAL A 1 198 ? 12.741 -5.141 -14.223 1.00 96.88 198 VAL A CA 1
ATOM 1546 C C . VAL A 1 198 ? 13.283 -6.350 -14.986 1.00 96.88 198 VAL A C 1
ATOM 1548 O O . VAL A 1 198 ? 13.255 -6.348 -16.212 1.00 96.88 198 VAL A O 1
ATOM 1551 N N . ASP A 1 199 ? 13.682 -7.419 -14.289 1.00 95.81 199 ASP A N 1
ATOM 1552 C CA . ASP A 1 199 ? 14.116 -8.663 -14.935 1.00 95.81 199 ASP A CA 1
ATOM 1553 C C . ASP A 1 199 ? 12.978 -9.301 -15.747 1.00 95.81 199 ASP A C 1
ATOM 1555 O O . ASP A 1 199 ? 13.171 -9.674 -16.904 1.00 95.81 199 ASP A O 1
ATOM 1559 N N . ILE A 1 200 ? 11.769 -9.359 -15.179 1.00 95.62 200 ILE A N 1
ATOM 1560 C CA . ILE A 1 200 ? 10.578 -9.859 -15.882 1.00 95.62 200 ILE A CA 1
ATOM 1561 C C . ILE A 1 200 ? 10.233 -8.970 -17.084 1.00 95.62 200 ILE A C 1
ATOM 1563 O O . ILE A 1 200 ? 9.966 -9.491 -18.165 1.00 95.62 200 ILE A O 1
ATOM 1567 N N . ALA A 1 201 ? 10.269 -7.646 -16.924 1.00 95.56 201 ALA A N 1
ATOM 1568 C CA . ALA A 1 201 ? 9.986 -6.699 -17.998 1.00 95.56 201 ALA A CA 1
ATOM 1569 C C . ALA A 1 201 ? 10.949 -6.874 -19.184 1.00 95.56 201 ALA A C 1
ATOM 1571 O O . ALA A 1 201 ? 10.509 -6.901 -20.334 1.00 95.56 201 ALA A O 1
ATOM 1572 N N . MET A 1 202 ? 12.246 -7.064 -18.912 1.00 95.75 202 MET A N 1
ATOM 1573 C CA . MET A 1 202 ? 13.268 -7.314 -19.938 1.00 95.75 202 MET A CA 1
ATOM 1574 C C . MET A 1 202 ? 13.040 -8.640 -20.678 1.00 95.75 202 MET A C 1
ATOM 1576 O O . MET A 1 202 ? 13.199 -8.703 -21.897 1.00 95.75 202 MET A O 1
ATOM 1580 N N . GLU A 1 203 ? 12.655 -9.708 -19.973 1.00 94.38 203 GLU A N 1
ATOM 1581 C CA . GLU A 1 203 ? 12.311 -10.981 -20.621 1.00 94.38 203 GLU A CA 1
ATOM 1582 C C . GLU A 1 203 ? 11.032 -10.863 -21.460 1.00 94.38 203 GLU A C 1
ATOM 1584 O O . GLU A 1 203 ? 10.992 -11.322 -22.605 1.00 94.38 203 GLU A O 1
ATOM 1589 N N . ASN A 1 204 ? 10.012 -10.178 -20.938 1.00 92.56 204 ASN A N 1
ATOM 1590 C CA . ASN A 1 204 ? 8.756 -9.936 -21.645 1.00 92.56 204 ASN A CA 1
ATOM 1591 C C . ASN A 1 204 ? 8.963 -9.097 -22.911 1.00 92.56 204 ASN A C 1
ATOM 1593 O O . ASN A 1 204 ? 8.358 -9.392 -23.940 1.00 92.56 204 ASN A O 1
ATOM 1597 N N . LEU A 1 205 ? 9.860 -8.109 -22.891 1.00 93.88 205 LEU A N 1
ATOM 1598 C CA . LEU A 1 205 ? 10.155 -7.268 -24.055 1.00 93.88 205 LEU A CA 1
ATOM 1599 C C . LEU A 1 205 ? 10.587 -8.084 -25.289 1.00 93.88 205 LEU A C 1
ATOM 1601 O O . LEU A 1 205 ? 10.250 -7.741 -26.427 1.00 93.88 205 LEU A O 1
ATOM 1605 N N . LYS A 1 206 ? 11.266 -9.222 -25.079 1.00 91.75 206 LYS A N 1
ATOM 1606 C CA . LYS A 1 206 ? 11.681 -10.133 -26.161 1.00 91.75 206 LYS A CA 1
ATOM 1607 C C . LYS A 1 206 ? 10.487 -10.751 -26.888 1.00 91.75 206 LYS A C 1
ATOM 1609 O O . LYS A 1 206 ? 10.577 -11.004 -28.091 1.00 91.75 206 LYS A O 1
ATOM 1614 N N . THR A 1 207 ? 9.381 -10.981 -26.181 1.00 90.69 207 THR A N 1
ATOM 1615 C CA . THR A 1 207 ? 8.204 -11.697 -26.698 1.00 90.69 207 THR A CA 1
ATOM 1616 C C . THR A 1 207 ? 7.137 -10.776 -27.290 1.00 90.69 207 THR A C 1
ATOM 1618 O O . THR A 1 207 ? 6.279 -11.248 -28.032 1.00 90.69 207 THR A O 1
ATOM 1621 N N . ILE A 1 208 ? 7.210 -9.462 -27.047 1.00 89.75 208 ILE A N 1
ATOM 1622 C CA . ILE A 1 208 ? 6.269 -8.479 -27.601 1.00 89.75 208 ILE A CA 1
ATOM 1623 C C . ILE A 1 208 ? 6.403 -8.415 -29.129 1.00 89.75 208 ILE A C 1
ATOM 1625 O O . ILE A 1 208 ? 7.460 -8.076 -29.649 1.00 89.75 208 ILE A O 1
ATOM 1629 N N . THR A 1 209 ? 5.349 -8.730 -29.883 1.00 90.69 209 THR A N 1
ATOM 1630 C CA . THR A 1 209 ? 5.425 -8.824 -31.358 1.00 90.69 209 THR A CA 1
ATOM 1631 C C . THR A 1 209 ? 5.006 -7.558 -32.097 1.00 90.69 209 THR A C 1
ATOM 1633 O O . THR A 1 209 ? 5.263 -7.452 -33.291 1.00 90.69 209 THR A O 1
ATOM 1636 N N . TYR A 1 210 ? 4.336 -6.623 -31.422 1.00 89.31 210 TYR A N 1
ATOM 1637 C CA . TYR A 1 210 ? 3.773 -5.423 -32.050 1.00 89.31 210 TYR A CA 1
ATOM 1638 C C . TYR A 1 210 ? 4.704 -4.202 -32.014 1.00 89.31 210 TYR A C 1
ATOM 1640 O O . TYR A 1 210 ? 4.424 -3.229 -32.702 1.00 89.31 210 TYR A O 1
ATOM 1648 N N . LEU A 1 211 ? 5.797 -4.251 -31.244 1.00 90.19 211 LEU A N 1
ATOM 1649 C CA . LEU A 1 211 ? 6.828 -3.210 -31.229 1.00 90.19 211 LEU A CA 1
ATOM 1650 C C . LEU A 1 211 ? 7.842 -3.437 -32.351 1.00 90.19 211 LEU A C 1
ATOM 1652 O O . LEU A 1 211 ? 8.282 -4.571 -32.590 1.00 90.19 211 LEU A O 1
ATOM 1656 N N . SER A 1 212 ? 8.258 -2.351 -32.998 1.00 92.00 212 SER A N 1
ATOM 1657 C CA . SER A 1 212 ? 9.372 -2.358 -33.946 1.00 92.00 212 SER A CA 1
ATOM 1658 C C . SER A 1 212 ? 10.705 -2.678 -33.255 1.00 92.00 212 SER A C 1
ATOM 1660 O O . SER A 1 212 ? 10.849 -2.592 -32.035 1.00 92.00 212 SER A O 1
ATOM 1662 N N . THR A 1 213 ? 11.723 -3.042 -34.039 1.00 92.50 213 THR A N 1
ATOM 1663 C CA . THR A 1 213 ? 13.078 -3.279 -33.511 1.00 92.50 213 THR A CA 1
ATOM 1664 C C . THR A 1 213 ? 13.660 -2.039 -32.831 1.00 92.50 213 THR A C 1
ATOM 1666 O O . THR A 1 213 ? 14.347 -2.172 -31.823 1.00 92.50 213 THR A O 1
ATOM 1669 N N . GLU A 1 214 ? 13.377 -0.848 -33.360 1.00 93.19 214 GLU A N 1
ATOM 1670 C CA .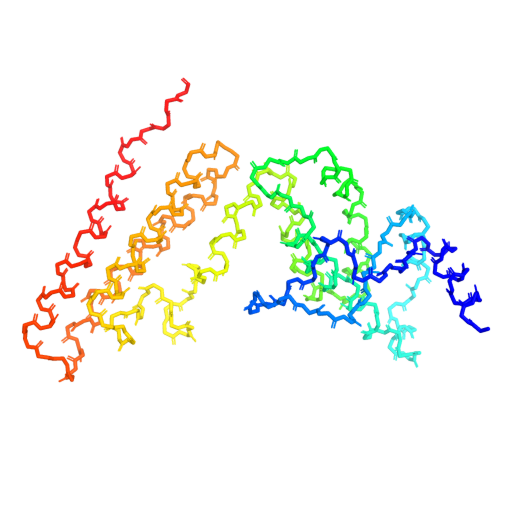 GLU A 1 214 ? 13.843 0.419 -32.792 1.00 93.19 214 GLU A CA 1
ATOM 1671 C C . GLU A 1 214 ? 13.184 0.702 -31.437 1.00 93.19 214 GLU A C 1
ATOM 1673 O O . GLU A 1 214 ? 13.889 0.945 -30.461 1.00 93.19 214 GLU A O 1
ATOM 1678 N N . GLU A 1 215 ? 11.858 0.567 -31.337 1.00 92.25 215 GLU A N 1
ATOM 1679 C CA . GLU A 1 215 ? 11.129 0.743 -30.070 1.00 92.25 215 GLU A CA 1
ATOM 1680 C C . GLU A 1 215 ? 11.608 -0.243 -29.002 1.00 92.25 215 GLU A C 1
ATOM 1682 O O . GLU A 1 215 ? 11.899 0.159 -27.878 1.00 92.25 215 GLU A O 1
ATOM 1687 N N . LYS A 1 216 ? 11.803 -1.518 -29.369 1.00 94.06 216 LYS A N 1
ATOM 1688 C CA . LYS A 1 216 ? 12.374 -2.514 -28.452 1.00 94.06 216 LYS A CA 1
ATOM 1689 C C . LYS A 1 216 ? 13.762 -2.130 -27.962 1.00 94.06 216 LYS A C 1
ATOM 1691 O O . LYS A 1 216 ? 14.077 -2.368 -26.803 1.00 94.06 216 LYS A O 1
ATOM 1696 N N . GLN A 1 217 ? 14.605 -1.569 -28.827 1.00 95.44 217 GLN A N 1
ATOM 1697 C CA . GLN A 1 217 ? 15.945 -1.149 -28.429 1.00 95.44 217 GLN A CA 1
ATOM 1698 C C . GLN A 1 217 ? 15.892 0.025 -27.442 1.00 95.44 217 GLN A C 1
ATOM 1700 O O . GLN A 1 217 ? 16.669 0.042 -26.488 1.00 95.44 217 GLN A O 1
ATOM 1705 N N . ILE A 1 218 ? 14.968 0.971 -27.641 1.00 96.38 218 ILE A N 1
ATOM 1706 C CA . ILE A 1 218 ? 14.754 2.098 -26.724 1.00 96.38 218 ILE A CA 1
ATOM 1707 C C . ILE A 1 218 ? 14.268 1.588 -25.361 1.00 96.38 218 ILE A C 1
ATOM 1709 O O . ILE A 1 218 ? 14.883 1.898 -24.339 1.00 96.38 218 ILE A O 1
ATOM 1713 N N . ASP A 1 219 ? 13.220 0.761 -25.340 1.00 96.88 219 ASP A N 1
ATOM 1714 C CA . ASP A 1 219 ? 12.661 0.209 -24.101 1.00 96.88 219 ASP A CA 1
ATOM 1715 C C . ASP A 1 219 ? 13.686 -0.653 -23.354 1.00 96.88 219 ASP A C 1
ATOM 1717 O O . ASP A 1 219 ? 13.816 -0.554 -22.133 1.00 96.88 219 ASP A O 1
ATOM 1721 N N . GLN A 1 220 ? 14.487 -1.436 -24.083 1.00 97.25 220 GLN A N 1
ATOM 1722 C CA . GLN A 1 220 ? 15.587 -2.216 -23.517 1.00 97.25 220 GLN A CA 1
ATOM 1723 C C . GLN A 1 220 ? 16.597 -1.309 -22.803 1.00 97.25 220 GLN A C 1
ATOM 1725 O O . GLN A 1 220 ? 16.971 -1.588 -21.664 1.00 97.25 220 GLN A O 1
ATOM 1730 N N . THR A 1 221 ? 17.011 -0.205 -23.431 1.00 97.88 221 THR A N 1
ATOM 1731 C CA . THR A 1 221 ? 17.928 0.761 -22.810 1.00 97.88 221 THR A CA 1
ATOM 1732 C C . THR A 1 221 ? 17.318 1.402 -21.561 1.00 97.88 221 THR A C 1
ATOM 1734 O O . THR A 1 221 ? 18.008 1.531 -20.549 1.00 97.88 221 THR A O 1
ATOM 1737 N N . ILE A 1 222 ? 16.027 1.751 -21.580 1.00 98.12 222 ILE A N 1
ATOM 1738 C CA . ILE A 1 222 ? 15.329 2.297 -20.402 1.00 98.12 222 ILE A CA 1
ATOM 1739 C C . ILE A 1 222 ? 15.357 1.294 -19.238 1.00 98.12 222 ILE A C 1
ATOM 1741 O O . ILE A 1 222 ? 15.702 1.661 -18.109 1.00 98.12 222 ILE A O 1
ATOM 1745 N N . LEU A 1 223 ? 15.042 0.023 -19.505 1.00 97.69 223 LEU A N 1
ATOM 1746 C CA . LEU A 1 223 ? 15.039 -1.038 -18.493 1.00 97.69 223 LEU A CA 1
ATOM 1747 C C . LEU A 1 223 ? 16.449 -1.328 -17.954 1.00 97.69 223 LEU A C 1
ATOM 1749 O O . LEU A 1 223 ? 16.621 -1.514 -16.748 1.00 97.69 223 LEU A O 1
ATOM 1753 N N . GLU A 1 224 ? 17.475 -1.306 -18.806 1.00 97.75 224 GLU A N 1
ATOM 1754 C CA . GLU A 1 224 ? 18.875 -1.456 -18.387 1.00 97.75 224 GLU A CA 1
ATOM 1755 C C . GLU A 1 224 ? 19.326 -0.316 -17.468 1.00 97.75 224 GLU A C 1
ATOM 1757 O O . GLU A 1 224 ? 19.935 -0.568 -16.423 1.00 97.75 224 GLU A O 1
ATOM 1762 N N . VAL A 1 225 ? 18.969 0.929 -17.802 1.00 97.38 225 VAL A N 1
ATOM 1763 C CA . VAL A 1 225 ? 19.234 2.097 -16.950 1.00 97.38 225 VAL A CA 1
ATOM 1764 C C . VAL A 1 225 ? 18.516 1.959 -15.607 1.00 97.38 225 VAL A C 1
ATOM 1766 O O . VAL A 1 225 ? 19.122 2.201 -14.559 1.00 97.38 225 VAL A O 1
ATOM 1769 N N . ALA A 1 226 ? 17.250 1.532 -15.605 1.00 97.00 226 ALA A N 1
ATOM 1770 C CA . ALA A 1 226 ? 16.504 1.294 -14.371 1.00 97.00 226 ALA A CA 1
ATOM 1771 C C . ALA A 1 226 ? 17.178 0.216 -13.506 1.00 97.00 226 ALA A C 1
ATOM 1773 O O . ALA A 1 226 ? 17.437 0.440 -12.320 1.00 97.00 226 ALA A O 1
ATOM 1774 N N . LYS A 1 227 ? 17.559 -0.918 -14.106 1.00 96.44 227 LYS A N 1
ATOM 1775 C CA . LYS A 1 227 ? 18.272 -2.013 -13.432 1.00 96.44 227 LYS A CA 1
ATOM 1776 C C . LYS A 1 227 ? 19.611 -1.561 -12.848 1.00 96.44 227 LYS A C 1
ATOM 1778 O O . LYS A 1 227 ? 19.928 -1.900 -11.704 1.00 96.44 227 LYS A O 1
ATOM 1783 N N . GLN A 1 228 ? 20.374 -0.756 -13.587 1.00 95.06 228 GLN A N 1
ATOM 1784 C CA . GLN A 1 228 ? 21.631 -0.187 -13.102 1.00 95.06 228 GLN A CA 1
ATOM 1785 C C . GLN A 1 228 ? 21.400 0.729 -11.893 1.00 95.06 228 GLN A C 1
ATOM 1787 O O . GLN A 1 228 ? 22.070 0.566 -10.872 1.00 95.06 228 GLN A O 1
ATOM 1792 N N . LYS A 1 229 ? 20.432 1.654 -11.969 1.00 94.00 229 LYS A N 1
ATOM 1793 C CA . LYS A 1 229 ? 20.084 2.556 -10.856 1.00 94.00 229 LYS A CA 1
ATOM 1794 C C . LYS A 1 229 ? 19.660 1.774 -9.606 1.00 94.00 229 LYS A C 1
ATOM 1796 O O . LYS A 1 229 ? 20.165 2.050 -8.519 1.00 94.00 229 LYS A O 1
ATOM 1801 N N . LEU A 1 230 ? 18.833 0.733 -9.758 1.00 93.12 230 LEU A N 1
ATOM 1802 C CA . LEU A 1 230 ? 18.439 -0.161 -8.658 1.00 93.12 230 LEU A CA 1
ATOM 1803 C C . LEU A 1 230 ? 19.639 -0.872 -8.005 1.00 93.12 230 LEU A C 1
ATOM 1805 O O . LEU A 1 230 ? 19.622 -1.112 -6.795 1.00 93.12 230 LEU A O 1
ATOM 1809 N N . GLY A 1 231 ? 20.671 -1.207 -8.788 1.00 86.75 231 GLY A N 1
ATOM 1810 C CA . GLY A 1 231 ? 21.922 -1.798 -8.304 1.00 86.75 231 GLY A CA 1
ATOM 1811 C C . GLY A 1 231 ? 22.844 -0.801 -7.595 1.00 86.75 231 GLY A C 1
ATOM 1812 O O . GLY A 1 231 ? 23.395 -1.122 -6.543 1.00 86.75 231 GLY A O 1
ATOM 1813 N N . LEU A 1 232 ? 22.976 0.422 -8.119 1.00 82.62 232 LEU A N 1
ATOM 1814 C CA . LEU A 1 232 ? 23.798 1.484 -7.521 1.00 82.62 232 LEU A CA 1
ATOM 1815 C C . LEU A 1 232 ? 23.237 1.955 -6.174 1.00 82.62 232 LEU A C 1
ATOM 1817 O O . LEU A 1 232 ? 23.990 2.173 -5.225 1.00 82.62 232 LEU A O 1
ATOM 1821 N N . ILE A 1 233 ? 21.909 2.035 -6.055 1.00 77.31 233 ILE A N 1
ATOM 1822 C CA . ILE A 1 233 ? 21.234 2.379 -4.796 1.00 77.31 233 ILE A CA 1
ATOM 1823 C C . ILE A 1 233 ? 21.544 1.346 -3.697 1.00 77.31 233 ILE A C 1
ATOM 1825 O O . ILE A 1 233 ? 21.581 1.714 -2.526 1.00 77.31 233 ILE A O 1
ATOM 1829 N N . SER A 1 234 ? 21.846 0.087 -4.049 1.00 62.47 234 SER A N 1
ATOM 1830 C CA . SER A 1 234 ? 22.262 -0.947 -3.087 1.00 62.47 234 SER A CA 1
ATOM 1831 C C . SER A 1 234 ? 23.681 -0.751 -2.528 1.00 62.47 234 SER A C 1
ATOM 1833 O O . SER A 1 234 ? 23.993 -1.323 -1.489 1.00 62.47 234 SER A O 1
ATOM 1835 N N . GLN A 1 235 ? 24.550 0.009 -3.207 1.00 60.03 235 GLN A N 1
ATOM 1836 C CA . GLN A 1 235 ? 25.969 0.152 -2.838 1.00 60.03 235 GLN A CA 1
ATOM 1837 C C . GLN A 1 235 ? 26.260 1.382 -1.970 1.00 60.03 235 GLN A C 1
ATOM 1839 O O . GLN A 1 235 ? 27.310 1.454 -1.335 1.00 60.03 235 GLN A O 1
ATOM 1844 N N . GLY A 1 236 ? 25.339 2.344 -1.909 1.00 54.97 236 GLY A N 1
ATOM 1845 C CA . GLY A 1 236 ? 25.434 3.439 -0.954 1.00 54.97 236 GLY A CA 1
ATOM 1846 C C . GLY A 1 236 ? 24.850 3.011 0.391 1.00 54.97 236 GLY A C 1
ATOM 1847 O O . GLY A 1 236 ? 23.635 2.878 0.528 1.00 54.97 236 GLY A O 1
ATOM 1848 N N . ALA A 1 237 ? 25.681 2.821 1.410 1.00 43.28 237 ALA A N 1
ATOM 1849 C CA . ALA A 1 237 ? 25.175 2.766 2.778 1.00 43.28 237 ALA A CA 1
ATOM 1850 C C . ALA A 1 237 ? 24.480 4.105 3.119 1.00 43.28 237 ALA A C 1
ATOM 1852 O O . ALA A 1 237 ? 24.904 5.153 2.618 1.00 43.28 237 ALA A O 1
ATOM 1853 N N . PRO A 1 238 ? 23.401 4.121 3.919 1.00 47.59 238 PRO A N 1
ATOM 1854 C CA . PRO A 1 238 ? 22.986 5.353 4.576 1.00 47.59 238 PRO A CA 1
ATOM 1855 C C . PRO A 1 238 ? 24.139 5.794 5.489 1.00 47.59 238 PRO A C 1
ATOM 1857 O O . PRO A 1 238 ? 24.638 4.989 6.275 1.00 47.59 238 PRO A O 1
ATOM 1860 N N . ASN A 1 239 ? 24.611 7.035 5.344 1.00 38.56 239 ASN A N 1
ATOM 1861 C CA . ASN A 1 239 ? 25.558 7.603 6.301 1.00 38.56 239 ASN A CA 1
ATOM 1862 C C . ASN A 1 239 ? 24.871 7.606 7.673 1.00 38.56 239 ASN A C 1
ATOM 1864 O O . ASN A 1 239 ? 23.843 8.264 7.835 1.00 38.56 239 ASN A O 1
ATOM 1868 N N . ILE A 1 240 ? 25.407 6.797 8.590 1.00 35.84 240 ILE A N 1
ATOM 1869 C CA . ILE A 1 240 ? 25.023 6.721 10.006 1.00 35.84 240 ILE A CA 1
ATOM 1870 C C . ILE A 1 240 ? 25.410 8.028 10.694 1.00 35.84 240 ILE A C 1
ATOM 1872 O O . ILE A 1 240 ? 26.540 8.504 10.428 1.00 35.84 240 ILE A O 1
#

Secondary structure (DSSP, 8-state):
-HHHHHHHHHHTTEEEEES-TT--PBPTTS-B-TTPEEEEES-HHHHHHHHHH--HHHHHHTT-HHHHHHHHHHHHHHHHHHS-TTS--HHHHHHHTTHHHHHHHHHHTT-HHHHHHHHHHHHHHHHT-HHHHHHHHHTTTTPPTTTSS-TTTHHHHS-HHHHHHHHHHHHHHHHHHHT-GGGHHHHHHHHHHHHHHHHHHHHHHHH-SSS-HHHHHHHHHHHHHHHHHHHHHTTS----

Sequence (240 aa):
MLSVHKKTLHNIGLSLEPVSGGATLMSENGSATQGQMMININNKDNFTSFLSELDPAQIESIGLKGNLEKIPEILSQQILGRYNLVVPEQQALEFFGGMEKIIAEYKRLGMSDSVSKFEDYFNHGMTGDLREYVSIERKGLFSPPGKFSGPADWQIDSSPSYLESRWNEAITILEIARNNPKANNLYGQLQTHLKMCVDIAMENLKTITYLSTEEKQIDQTILEVAKQKLGLISQGAPNI

Foldseek 3Di:
DVVVVQVVQVQLQKHKDAPDDQFFQQDLLRDGDHPDIAIARRDLVSNLVVLVPDDLVVCVVVVVVVVLLVNLVSVLSRLVGPDDLVDGDVVLVVRLPNCVSVQVSCVVSVSVVSNVSSVVLSVCSVLSNNVLVVLCVSLCLVPDPPDDCHLLNVLPPDQLVVNLVSLVSLLVSLVVLLQDPSSVVVSVVSLVSNLVSLVNNLVVLVVDDPDDPVSSVSNNVSSVVSNVSSVVSVVDDDDD

pLDDT: mean 83.9, std 14.56, range [35.84, 98.12]